Protein AF-A0A822G5Y0-F1 (afdb_monomer_lite)

Foldseek 3Di:
DVVVVVVVVVVVVVVVVVVVVVVVVVVVVVVVVVVVVVVVVVVVVVVVVVVVVVVVVVVVVVVVVVVVVVVVVVVLVVCVVPDDPVVVVVVVVVVVVVVVVVVVVVVVVVVVVVVVVVVVVVVVVVVVVVVVVVVVVVVVVVVVVVLVVVLVVLVVVLVVLLVVLVVLLVVLVVLVVVLLPDDLVVSLVSLVVNLVVLVVCVVSLVVNVVSLVVNLVSDPDPVVNVVSVVSSVVSVVSSVVSNVVSVVVSVLSVVVVVLVVVVVVLVVVVVVLVVVVVVLVVQVVPDDDPVVVVVSVVVVVVSVVVVVVSVVVLVVSVVVVVVSVVVDDRRVSVVVVVVVDDPVVVVVVVVVVVVVVVVVVVVVVVPD

Sequence (368 aa):
SKINHLILTLTQKKSNQQILRALEKKQEDVLQDLLNLKNETTKTIENLDQQVQEQEILRQNARTILSIIQRTKVQLIELRPTMNNEADQKLKKIDDDLKINYELFEQSLNDYKRIHGNISDDLDKIITRVIEDMTEVRARFNEKESELNAYNIIRDEYENIIEHTLKIIQLIEIKTQQSHSIDLRQNLDLLKDLTNEMQTHRSLIDRLQLLSSTLSSQLIDKNERERVRRRLNEIIRRWTQLEQDLMSEEENMEEMKNLTELYHYININCEQWLKQTRILINDLTNRRNVETFDQLIPKGKNTLFEYQTSLEHLQRLRNRLNRLVQTNRTPEASQKVYKKQSIDCFYDTIIISNFQRKTSYRYTLKFT

Radius of gyration: 56.69 Å; chains: 1; bounding box: 112×47×180 Å

Secondary structure (DSSP, 8-state):
-HHHHHHHHHHHHHHHHHHHHHHHHHHHHHHHHHHHHHHHHHHHHHHHHHHHHHHHHHHHHHHHHHHHHHHHHHHHHHHGGG--HHHHHHHHHHHHHHHHHHHHHHHHHHHHHHHHHHHHHHHHHHHHHHHHHHHHHHHHHHHHHHHHHHHHHHHHHHHHHHHHHHHHHHHHHHHHHHHTTS-HHHHHHHHHHHHHHHHHHHHHHHHHHHHHHHHHHH---HHHHHHHHHHHHHHHHHHHHHHHHHHHHHHHHHHHHHHHHHHHHHHHHHHHHHHHHHHHHHHHHH---HHHHHHHHHHHHHHHHHHHHHHHHHHHHHHHHHHHHHSS---HHHHHHHTTSSSHHHHHHHHHHHHHHHHHHHHHTT--

Structure (mmCIF, N/CA/C/O backbone):
data_AF-A0A822G5Y0-F1
#
_entry.id   AF-A0A822G5Y0-F1
#
loop_
_atom_site.group_PDB
_atom_site.id
_atom_site.type_symbol
_atom_site.label_atom_id
_atom_site.label_alt_id
_atom_site.label_comp_id
_atom_site.label_asym_id
_atom_site.label_entity_id
_atom_site.label_seq_id
_atom_site.pdbx_PDB_ins_code
_atom_site.Cartn_x
_atom_site.Cartn_y
_atom_site.Cartn_z
_atom_site.occupancy
_atom_site.B_iso_or_equiv
_atom_site.auth_seq_id
_atom_site.auth_comp_id
_atom_site.auth_asym_id
_atom_site.auth_atom_id
_atom_site.pdbx_PDB_model_num
ATOM 1 N N . SER A 1 1 ? -6.116 20.189 9.512 1.00 61.69 1 SER A N 1
ATOM 2 C CA . SER A 1 1 ? -6.424 19.271 8.393 1.00 61.69 1 SER A CA 1
ATOM 3 C C . SER A 1 1 ? -6.197 19.925 7.023 1.00 61.69 1 SER A C 1
ATOM 5 O O . SER A 1 1 ? -5.216 19.579 6.377 1.00 61.69 1 SER A O 1
ATOM 7 N N . LYS A 1 2 ? -6.982 20.937 6.610 1.00 53.84 2 LYS A N 1
ATOM 8 C CA . LYS A 1 2 ? -6.852 21.590 5.282 1.00 53.84 2 LYS A CA 1
ATOM 9 C C . LYS A 1 2 ? -5.464 22.184 4.974 1.00 53.84 2 LYS A C 1
ATOM 11 O O . LYS A 1 2 ? -4.982 22.045 3.858 1.00 53.84 2 LYS A O 1
ATOM 16 N N . ILE A 1 3 ? -4.794 22.774 5.967 1.00 49.31 3 ILE A N 1
ATOM 17 C CA . ILE A 1 3 ? -3.447 23.358 5.810 1.00 49.31 3 ILE A CA 1
ATOM 18 C C . ILE A 1 3 ? -2.387 22.280 5.525 1.00 49.31 3 ILE A C 1
ATOM 20 O O . ILE A 1 3 ? -1.565 22.454 4.635 1.00 49.31 3 ILE A O 1
ATOM 24 N N . ASN A 1 4 ? -2.446 21.131 6.205 1.00 57.19 4 ASN A N 1
ATOM 25 C CA . ASN A 1 4 ? -1.497 20.033 5.978 1.00 57.19 4 ASN A CA 1
ATOM 26 C C . ASN A 1 4 ? -1.683 19.396 4.599 1.00 57.19 4 ASN A C 1
ATOM 28 O O . ASN A 1 4 ? -0.702 19.032 3.956 1.00 57.19 4 ASN A O 1
ATOM 32 N N . HIS A 1 5 ? -2.929 19.305 4.127 1.00 64.69 5 HIS A N 1
ATOM 33 C CA . HIS A 1 5 ? -3.211 18.849 2.771 1.00 64.69 5 HIS A CA 1
ATOM 34 C C . HIS A 1 5 ? -2.665 19.836 1.731 1.00 64.69 5 HIS A C 1
ATOM 36 O O . HIS A 1 5 ? -1.977 19.419 0.807 1.00 64.69 5 HIS A O 1
ATOM 42 N N . LEU A 1 6 ? -2.858 21.143 1.940 1.00 59.47 6 LEU A N 1
ATOM 43 C CA . LEU A 1 6 ? -2.310 22.183 1.068 1.00 59.47 6 LEU A CA 1
ATOM 44 C C . LEU A 1 6 ? -0.772 22.145 1.014 1.00 59.47 6 LEU A C 1
ATOM 46 O O . LEU A 1 6 ? -0.196 22.212 -0.067 1.00 59.47 6 LEU A O 1
ATOM 50 N N . ILE A 1 7 ? -0.104 21.976 2.160 1.00 65.50 7 ILE A N 1
ATOM 51 C CA . ILE A 1 7 ? 1.360 21.859 2.242 1.00 65.50 7 ILE A CA 1
ATOM 52 C C . ILE A 1 7 ? 1.854 20.619 1.484 1.00 65.50 7 ILE A C 1
ATOM 54 O O . ILE A 1 7 ? 2.819 20.712 0.726 1.00 65.50 7 ILE A O 1
ATOM 58 N N . LEU A 1 8 ? 1.182 19.475 1.629 1.00 70.81 8 LEU A N 1
ATOM 59 C CA . LEU A 1 8 ? 1.508 18.250 0.893 1.00 70.81 8 LEU A CA 1
ATOM 60 C C . LEU A 1 8 ? 1.370 18.434 -0.620 1.00 70.81 8 LEU A C 1
ATOM 62 O O . LEU A 1 8 ? 2.301 18.113 -1.359 1.00 70.81 8 LEU A O 1
ATOM 66 N N . THR A 1 9 ? 0.262 19.018 -1.075 1.00 68.25 9 THR A N 1
ATOM 67 C CA . THR A 1 9 ? 0.022 19.282 -2.498 1.00 68.25 9 THR A CA 1
ATOM 68 C C . THR A 1 9 ? 1.053 20.257 -3.067 1.00 68.25 9 THR A C 1
ATOM 70 O O . THR A 1 9 ? 1.575 20.034 -4.157 1.00 68.25 9 THR A O 1
ATOM 73 N N . LEU A 1 10 ? 1.418 21.305 -2.322 1.00 59.38 10 LEU A N 1
ATOM 74 C CA . LEU A 1 10 ? 2.450 22.265 -2.730 1.00 59.38 10 LEU A CA 1
ATOM 75 C C . LEU A 1 10 ? 3.850 21.638 -2.774 1.00 59.38 10 LEU A C 1
ATOM 77 O O . LEU A 1 10 ? 4.626 21.934 -3.682 1.00 59.38 10 LEU A O 1
ATOM 81 N N . THR A 1 11 ? 4.166 20.741 -1.839 1.00 66.31 11 THR A N 1
ATOM 82 C CA . THR A 1 11 ? 5.463 20.045 -1.798 1.00 66.31 11 THR A CA 1
ATOM 83 C C . THR A 1 11 ? 5.591 19.053 -2.954 1.00 66.31 11 THR A C 1
ATOM 85 O O . THR A 1 11 ? 6.621 19.015 -3.623 1.00 66.31 11 THR A O 1
ATOM 88 N N . GLN A 1 12 ? 4.520 18.316 -3.256 1.00 69.06 12 GLN A N 1
ATOM 89 C CA . GLN A 1 12 ? 4.462 17.401 -4.396 1.00 69.06 12 GLN A CA 1
ATOM 90 C C . GLN A 1 12 ? 4.549 18.157 -5.726 1.00 69.06 12 GLN A C 1
ATOM 92 O O . GLN A 1 12 ? 5.304 17.773 -6.616 1.00 69.06 12 GLN A O 1
ATOM 97 N N . LYS A 1 13 ? 3.862 19.300 -5.832 1.00 75.12 13 LYS A N 1
ATOM 98 C CA . LYS A 1 13 ? 3.954 20.180 -7.001 1.00 75.12 13 LYS A CA 1
ATOM 99 C C . LYS A 1 13 ? 5.376 20.712 -7.195 1.00 75.12 13 LYS A C 1
ATOM 101 O O . LYS A 1 13 ? 5.848 20.750 -8.324 1.00 75.12 13 LYS A O 1
ATOM 106 N N . LYS A 1 14 ? 6.080 21.054 -6.111 1.00 75.81 14 LYS A N 1
ATOM 107 C CA . LYS A 1 14 ? 7.482 21.497 -6.151 1.00 75.81 14 LYS A CA 1
ATOM 108 C C . LYS A 1 14 ? 8.439 20.382 -6.588 1.00 75.81 14 LYS A C 1
ATOM 110 O O . LYS A 1 14 ? 9.316 20.657 -7.400 1.00 75.81 14 LYS A O 1
ATOM 115 N N . SER A 1 15 ? 8.260 19.155 -6.094 1.00 76.38 15 SER A N 1
ATOM 116 C CA . SER A 1 15 ? 9.061 17.989 -6.512 1.00 76.38 15 SER A CA 1
ATOM 117 C C . SER A 1 15 ? 8.856 17.680 -7.997 1.00 76.38 15 SER A C 1
ATOM 119 O O . SER A 1 15 ? 9.814 17.653 -8.768 1.00 76.38 15 SER A O 1
ATOM 121 N N . ASN A 1 16 ? 7.596 17.607 -8.441 1.00 68.38 16 ASN A N 1
ATOM 122 C CA . ASN A 1 16 ? 7.268 17.409 -9.853 1.00 68.38 16 ASN A CA 1
ATOM 123 C C . ASN A 1 16 ? 7.868 18.512 -10.731 1.00 68.38 16 ASN A C 1
ATOM 125 O O . ASN A 1 16 ? 8.379 18.229 -11.806 1.00 68.38 16 ASN A O 1
ATOM 129 N N . GLN A 1 17 ? 7.869 19.760 -10.259 1.00 79.62 17 GLN A N 1
ATOM 130 C CA . GLN A 1 17 ? 8.460 20.886 -10.978 1.00 79.62 17 GLN A CA 1
ATOM 131 C C . GLN A 1 17 ? 9.997 20.819 -11.035 1.00 79.62 17 GLN A C 1
ATOM 133 O O . GLN A 1 17 ? 10.591 21.306 -11.991 1.00 79.62 17 GLN A O 1
ATOM 138 N N . GLN A 1 18 ? 10.658 20.210 -10.047 1.00 77.00 18 GLN A N 1
ATOM 139 C CA . GLN A 1 18 ? 12.104 19.963 -10.078 1.00 77.00 18 GLN A CA 1
ATOM 140 C C . GLN A 1 18 ? 12.470 18.829 -11.042 1.00 77.00 18 GLN A C 1
ATOM 142 O O . GLN A 1 18 ? 13.436 18.971 -11.787 1.00 77.00 18 GLN A O 1
ATOM 147 N N . ILE A 1 19 ? 11.680 17.750 -11.072 1.00 68.88 19 ILE A N 1
ATOM 148 C CA . ILE A 1 19 ? 11.840 16.660 -12.045 1.00 68.88 19 ILE A CA 1
ATOM 149 C C . ILE A 1 19 ? 11.609 17.187 -13.463 1.00 68.88 19 ILE A C 1
ATOM 151 O O . ILE A 1 19 ? 12.424 16.917 -14.341 1.00 68.88 19 ILE A O 1
ATOM 155 N N . LEU A 1 20 ? 10.563 17.999 -13.669 1.00 68.00 20 LEU A N 1
ATOM 156 C CA . LEU A 1 20 ? 10.286 18.620 -14.965 1.00 68.00 20 LEU A CA 1
ATOM 157 C C . LEU A 1 20 ? 11.483 19.450 -15.441 1.00 68.00 20 LEU A C 1
ATOM 159 O O . LEU A 1 20 ? 11.962 19.231 -16.541 1.00 68.00 20 LEU A O 1
ATOM 163 N N . ARG A 1 21 ? 12.045 20.306 -14.575 1.00 77.75 21 ARG A N 1
ATOM 164 C CA . ARG A 1 21 ? 13.235 21.113 -14.901 1.00 77.75 21 ARG A CA 1
ATOM 165 C C . ARG A 1 21 ? 14.472 20.272 -15.207 1.00 77.75 21 ARG A C 1
ATOM 167 O O . ARG A 1 21 ? 15.280 20.655 -16.045 1.00 77.75 21 ARG A O 1
ATOM 174 N N . ALA A 1 22 ? 14.661 19.150 -14.512 1.00 71.00 22 ALA A N 1
ATOM 175 C CA . ALA A 1 22 ? 15.785 18.253 -14.769 1.00 71.00 22 ALA A CA 1
ATOM 176 C C . ALA A 1 22 ? 15.635 17.519 -16.112 1.00 71.00 22 ALA A C 1
ATOM 178 O O . ALA A 1 22 ? 16.628 17.323 -16.813 1.00 71.00 22 ALA A O 1
ATOM 179 N N . LEU A 1 23 ? 14.406 17.141 -16.476 1.00 63.47 23 LEU A N 1
ATOM 180 C CA . LEU A 1 23 ? 14.086 16.552 -17.776 1.00 63.47 23 LEU A CA 1
ATOM 181 C C . LEU A 1 23 ? 14.195 17.580 -18.905 1.00 63.47 23 LEU A C 1
ATOM 183 O O . LEU A 1 23 ? 14.815 17.270 -19.914 1.00 63.47 23 LEU A O 1
ATOM 187 N N . GLU A 1 24 ? 13.686 18.800 -18.711 1.00 72.94 24 GLU A N 1
ATOM 188 C CA . GLU A 1 24 ? 13.834 19.924 -19.648 1.00 72.94 24 GLU A CA 1
ATOM 189 C C . GLU A 1 24 ? 15.312 20.221 -19.904 1.00 72.94 24 GLU A C 1
ATOM 191 O O . GLU A 1 24 ? 15.729 20.292 -21.054 1.00 72.94 24 GLU A O 1
ATOM 196 N N . LYS A 1 25 ? 16.132 20.282 -18.847 1.00 82.69 25 LYS A N 1
ATOM 197 C CA . LYS A 1 25 ? 17.575 20.486 -18.990 1.00 82.69 25 LYS A CA 1
ATOM 198 C C . LYS A 1 25 ? 18.247 19.352 -19.767 1.00 82.69 25 LYS A C 1
ATOM 200 O O . LYS A 1 25 ? 19.019 19.621 -20.674 1.00 82.69 25 LYS A O 1
ATOM 205 N N . LYS A 1 26 ? 17.942 18.086 -19.454 1.00 76.44 26 LYS A N 1
ATOM 206 C CA . LYS A 1 26 ? 18.479 16.947 -20.221 1.00 76.44 26 LYS A CA 1
ATOM 207 C C . LYS A 1 26 ? 18.027 16.969 -21.681 1.00 76.44 26 LYS A C 1
ATOM 209 O O . LYS A 1 26 ? 18.798 16.596 -22.555 1.00 76.44 26 LYS A O 1
ATOM 214 N N . GLN A 1 27 ? 16.785 17.368 -21.940 1.00 72.06 27 GLN A N 1
ATOM 215 C CA . GLN A 1 27 ? 16.264 17.513 -23.294 1.00 72.06 27 GLN A CA 1
ATOM 216 C C . GLN A 1 27 ? 16.999 18.626 -24.048 1.00 72.06 27 GLN A C 1
ATOM 218 O O . GLN A 1 27 ? 17.310 18.451 -25.221 1.00 72.06 27 GLN A O 1
ATOM 223 N N . GLU A 1 28 ? 17.299 19.738 -23.382 1.00 81.38 28 GLU A N 1
ATOM 224 C CA . GLU A 1 28 ? 18.055 20.859 -23.941 1.00 81.38 28 GLU A CA 1
ATOM 225 C C . GLU A 1 28 ? 19.517 20.481 -24.217 1.00 81.38 28 GLU A C 1
ATOM 227 O O . GLU A 1 28 ? 20.009 20.752 -25.309 1.00 81.38 28 GLU A O 1
ATOM 232 N N . ASP A 1 29 ? 20.166 19.752 -23.303 1.00 80.00 29 ASP A N 1
ATOM 233 C CA . ASP A 1 29 ? 21.520 19.214 -23.495 1.00 80.00 29 ASP A CA 1
ATOM 234 C C . ASP A 1 29 ? 21.567 18.266 -24.718 1.00 80.00 29 ASP A C 1
ATOM 236 O O . ASP A 1 29 ? 22.405 18.426 -25.603 1.00 80.00 29 ASP A O 1
ATOM 240 N N . VAL A 1 30 ? 20.606 17.336 -24.838 1.00 74.50 30 VAL A N 1
ATOM 241 C CA . VAL A 1 30 ? 20.504 16.424 -25.998 1.00 74.50 30 VAL A CA 1
ATOM 242 C C . VAL A 1 30 ? 20.209 17.181 -27.295 1.00 74.50 30 VAL A C 1
ATOM 244 O O . VAL A 1 30 ? 20.773 16.859 -28.340 1.00 74.50 30 VAL A O 1
ATOM 247 N N . LEU A 1 31 ? 19.331 18.188 -27.257 1.00 74.25 31 LEU A N 1
ATOM 248 C CA . LEU A 1 31 ? 19.061 19.034 -28.420 1.00 74.25 31 LEU A CA 1
ATOM 249 C C . LEU A 1 31 ? 20.321 19.778 -28.856 1.00 74.25 31 LEU A C 1
ATOM 251 O O . LEU A 1 31 ? 20.576 19.853 -30.055 1.00 74.25 31 LEU A O 1
ATOM 255 N N . GLN A 1 32 ? 21.114 20.280 -27.910 1.00 81.06 32 GLN A N 1
ATOM 256 C CA . GLN A 1 32 ? 22.361 20.974 -28.197 1.00 81.06 32 GLN A CA 1
ATOM 257 C C . GLN A 1 32 ? 23.405 20.035 -28.812 1.00 81.06 32 GLN A C 1
ATOM 259 O O . GLN A 1 32 ? 24.033 20.407 -29.804 1.00 81.06 32 GLN A O 1
ATOM 264 N N . ASP A 1 33 ? 23.541 18.812 -28.298 1.00 76.69 33 ASP A N 1
ATOM 265 C CA . ASP A 1 33 ? 24.432 17.792 -28.865 1.00 76.69 33 ASP A CA 1
ATOM 266 C C . ASP A 1 33 ? 24.018 17.406 -30.291 1.00 76.69 33 ASP A C 1
ATOM 268 O O . ASP A 1 33 ? 24.857 17.345 -31.190 1.00 76.69 33 ASP A O 1
ATOM 272 N N . LEU A 1 34 ? 22.715 17.237 -30.543 1.00 69.62 34 LEU A N 1
ATOM 273 C CA . LEU A 1 34 ? 22.193 16.989 -31.891 1.00 69.62 34 LEU A CA 1
ATOM 274 C C . LEU A 1 34 ? 22.437 18.172 -32.834 1.00 69.62 34 LEU A C 1
ATOM 276 O O . LEU A 1 34 ? 22.716 17.974 -34.018 1.00 69.62 34 LEU A O 1
ATOM 280 N N . LEU A 1 35 ? 22.345 19.404 -32.332 1.00 79.50 35 LEU A N 1
ATOM 281 C CA . LEU A 1 35 ? 22.602 20.614 -33.110 1.00 79.50 35 LEU A CA 1
ATOM 282 C C . LEU A 1 35 ? 24.093 20.743 -33.450 1.00 79.50 35 LEU A C 1
ATOM 284 O O . LEU A 1 35 ? 24.434 21.080 -34.584 1.00 79.50 35 LEU A O 1
ATOM 288 N N . ASN A 1 36 ? 24.974 20.401 -32.508 1.00 80.88 36 ASN A N 1
ATOM 289 C CA . ASN A 1 36 ? 26.417 20.332 -32.726 1.00 80.88 36 ASN A CA 1
ATOM 290 C C . ASN A 1 36 ? 26.764 19.262 -33.770 1.00 80.88 36 ASN A C 1
ATOM 292 O O . ASN A 1 36 ? 27.438 19.575 -34.750 1.00 80.88 36 ASN A O 1
ATOM 296 N N . LEU A 1 37 ? 26.217 18.049 -33.634 1.00 78.69 37 LEU A N 1
ATOM 297 C CA . LEU A 1 37 ? 26.416 16.962 -34.594 1.00 78.69 37 LEU A CA 1
ATOM 298 C C . LEU A 1 37 ? 25.900 17.335 -35.992 1.00 78.69 37 LEU A C 1
ATOM 300 O O . LEU A 1 37 ? 26.566 17.079 -36.995 1.00 78.69 37 LEU A O 1
ATOM 304 N N . LYS A 1 38 ? 24.736 17.993 -36.078 1.00 79.94 38 LYS A N 1
ATOM 305 C CA . LYS A 1 38 ? 24.199 18.518 -37.342 1.00 79.94 38 LYS A CA 1
ATOM 306 C C . LYS A 1 38 ? 25.146 19.541 -37.966 1.00 79.94 38 LYS A C 1
ATOM 308 O O . LYS A 1 38 ? 25.373 19.489 -39.174 1.00 79.94 38 LYS A O 1
ATOM 313 N N . ASN A 1 39 ? 25.692 20.462 -37.176 1.00 80.88 39 ASN A N 1
ATOM 314 C CA . ASN A 1 39 ? 26.618 21.481 -37.667 1.00 80.88 39 ASN A CA 1
ATOM 315 C C . ASN A 1 39 ? 27.932 20.863 -38.158 1.00 80.88 39 ASN A C 1
ATOM 317 O O . ASN A 1 39 ? 28.430 21.257 -39.210 1.00 80.88 39 ASN A O 1
ATOM 321 N N . GLU A 1 40 ? 28.476 19.884 -37.434 1.00 79.75 40 GLU A N 1
ATOM 322 C CA . GLU A 1 40 ? 29.658 19.130 -37.866 1.00 79.75 40 GLU A CA 1
ATOM 323 C C . GLU A 1 40 ? 29.386 18.375 -39.165 1.00 79.75 40 GLU A C 1
ATOM 325 O O . GLU A 1 40 ? 30.132 18.530 -40.127 1.00 79.75 40 GLU A O 1
ATOM 330 N N . THR A 1 41 ? 28.259 17.663 -39.241 1.00 70.75 41 THR A N 1
ATOM 331 C CA . THR A 1 41 ? 27.848 16.939 -40.453 1.00 70.75 41 THR A CA 1
ATOM 332 C C . THR A 1 41 ? 27.673 17.890 -41.639 1.00 70.75 41 THR A C 1
ATOM 334 O O . THR A 1 41 ? 28.123 17.588 -42.739 1.00 70.75 41 THR A O 1
ATOM 337 N N . THR A 1 42 ? 27.073 19.065 -41.420 1.00 76.75 42 THR A N 1
ATOM 338 C CA . THR A 1 42 ? 26.882 20.083 -42.467 1.00 76.75 42 THR A CA 1
ATOM 339 C C . THR A 1 42 ? 28.226 20.596 -42.980 1.00 76.75 42 THR A C 1
ATOM 341 O O . THR A 1 42 ? 28.432 20.629 -44.187 1.00 76.75 42 THR A O 1
ATOM 344 N N . LYS A 1 43 ? 29.181 20.899 -42.088 1.00 83.62 43 LYS A N 1
ATOM 345 C CA . LYS A 1 43 ? 30.546 21.291 -42.483 1.00 83.62 43 LYS A CA 1
ATOM 346 C C . LYS A 1 43 ? 31.261 20.192 -43.265 1.00 83.62 43 LYS A C 1
ATOM 348 O O . LYS A 1 43 ? 31.981 20.481 -44.216 1.00 83.62 43 LYS A O 1
ATOM 353 N N . THR A 1 44 ? 31.083 18.932 -42.872 1.00 77.56 44 THR A N 1
ATOM 354 C CA . THR A 1 44 ? 31.660 17.801 -43.605 1.00 77.56 44 THR A CA 1
ATOM 355 C C . THR A 1 44 ? 31.054 17.682 -45.001 1.00 77.56 44 THR A C 1
ATOM 357 O O . THR A 1 44 ? 31.802 17.478 -45.953 1.00 77.56 44 THR A O 1
ATOM 360 N N . ILE A 1 45 ? 29.737 17.865 -45.144 1.00 73.56 45 ILE A N 1
ATOM 361 C CA . ILE A 1 45 ? 29.058 17.878 -46.448 1.00 73.56 45 ILE A CA 1
ATOM 362 C C . ILE A 1 45 ? 29.561 19.040 -47.311 1.00 73.56 45 ILE A C 1
ATOM 364 O O . ILE A 1 45 ? 29.940 18.808 -48.452 1.00 73.56 45 ILE A O 1
ATOM 368 N N . GLU A 1 46 ? 29.652 20.257 -46.769 1.00 79.50 46 GLU A N 1
ATOM 369 C CA . GLU A 1 46 ? 30.169 21.429 -47.495 1.00 79.50 46 GLU A CA 1
ATOM 370 C C . GLU A 1 46 ? 31.609 21.212 -47.989 1.00 79.50 46 GLU A C 1
ATOM 372 O O . GLU A 1 46 ? 31.927 21.510 -49.141 1.00 79.50 46 GLU A O 1
ATOM 377 N N . ASN A 1 47 ? 32.471 20.628 -47.150 1.00 80.62 47 ASN A N 1
ATOM 378 C CA . ASN A 1 47 ? 33.838 20.277 -47.540 1.00 80.62 47 ASN A CA 1
ATOM 379 C C . ASN A 1 47 ? 33.869 19.218 -48.652 1.00 80.62 47 ASN A C 1
ATOM 381 O O . ASN A 1 47 ? 34.691 19.313 -49.565 1.00 80.62 47 ASN A O 1
ATOM 385 N N . LEU A 1 48 ? 32.995 18.209 -48.589 1.00 72.81 48 LEU A N 1
ATOM 386 C CA . LEU A 1 48 ? 32.886 17.188 -49.633 1.00 72.81 48 LEU A CA 1
ATOM 387 C C . LEU A 1 48 ? 32.365 17.784 -50.945 1.00 72.81 48 LEU A C 1
ATOM 389 O O . LEU A 1 48 ? 32.926 17.493 -52.000 1.00 72.81 48 LEU A O 1
ATOM 393 N N . ASP A 1 49 ? 31.362 18.659 -50.895 1.00 74.94 49 ASP A N 1
ATOM 394 C CA . ASP A 1 49 ? 30.833 19.352 -52.073 1.00 74.94 49 ASP A CA 1
ATOM 395 C C . ASP A 1 49 ? 31.905 20.223 -52.737 1.00 74.94 49 ASP A C 1
ATOM 397 O O . ASP A 1 49 ? 32.046 20.203 -53.963 1.00 74.94 49 ASP A O 1
ATOM 401 N N . GLN A 1 50 ? 32.720 20.931 -51.948 1.00 81.69 50 GLN A N 1
ATOM 402 C CA . GLN A 1 50 ? 33.852 21.691 -52.476 1.00 81.69 50 GLN A CA 1
ATOM 403 C C . GLN A 1 50 ? 34.869 20.773 -53.174 1.00 81.69 50 GLN A C 1
ATOM 405 O O . GLN A 1 50 ? 35.290 21.061 -54.296 1.00 81.69 50 GLN A O 1
ATOM 410 N N . GLN A 1 51 ? 35.216 19.634 -52.567 1.00 75.81 51 GLN A N 1
ATOM 411 C CA . GLN A 1 51 ? 36.115 18.654 -53.188 1.00 75.81 51 GLN A CA 1
ATOM 412 C C . GLN A 1 51 ? 35.536 18.074 -54.487 1.00 75.81 51 GLN A C 1
ATOM 414 O O . GLN A 1 51 ? 36.271 17.879 -55.458 1.00 75.81 51 GLN A O 1
ATOM 419 N N . VAL A 1 52 ? 34.225 17.823 -54.543 1.00 73.81 52 VAL A N 1
ATOM 420 C CA . VAL A 1 52 ? 33.542 17.357 -55.760 1.00 73.81 52 VAL A CA 1
ATOM 421 C C . VAL A 1 52 ? 33.587 18.424 -56.856 1.00 73.81 52 VAL A C 1
ATOM 423 O O . VAL A 1 52 ? 33.864 18.095 -58.012 1.00 73.81 52 VAL A O 1
ATOM 426 N N . GLN A 1 53 ? 33.376 19.700 -56.520 1.00 77.69 53 GLN A N 1
ATOM 427 C CA . GLN A 1 53 ? 33.482 20.803 -57.482 1.00 77.69 53 GLN A CA 1
ATOM 428 C C . GLN A 1 53 ? 34.904 20.949 -58.035 1.00 77.69 53 GLN A C 1
ATOM 430 O O . GLN A 1 53 ? 35.082 21.049 -59.251 1.00 77.69 53 GLN A O 1
ATOM 435 N N . GLU A 1 54 ? 35.921 20.903 -57.172 1.00 77.81 54 GLU A N 1
ATOM 436 C CA . GLU A 1 54 ? 37.328 20.923 -57.585 1.00 77.81 54 GLU A CA 1
ATOM 437 C C . GLU A 1 54 ? 37.653 19.743 -58.516 1.00 77.81 54 GLU A C 1
ATOM 439 O O . GLU A 1 54 ? 38.315 19.913 -59.545 1.00 77.81 54 GLU A O 1
ATOM 444 N N . GLN A 1 55 ? 37.117 18.554 -58.227 1.00 68.75 55 GLN A N 1
ATOM 445 C CA . GLN A 1 55 ? 37.273 17.383 -59.090 1.00 68.75 55 GLN A CA 1
ATOM 446 C C . GLN A 1 55 ? 36.569 17.525 -60.440 1.00 68.75 55 GLN A C 1
ATOM 448 O O . GLN A 1 55 ? 37.123 17.089 -61.451 1.00 68.75 55 GLN A O 1
ATOM 453 N N . GLU A 1 56 ? 35.382 18.129 -60.504 1.00 78.44 56 GLU A N 1
ATOM 454 C CA . GLU A 1 56 ? 34.705 18.341 -61.787 1.00 78.44 56 GLU A CA 1
ATOM 455 C C . GLU A 1 56 ? 35.451 19.370 -62.647 1.00 78.44 56 GLU A C 1
ATOM 457 O O . GLU A 1 56 ? 35.584 19.169 -63.856 1.00 78.44 56 GLU A O 1
ATOM 462 N N . ILE A 1 57 ? 36.048 20.403 -62.039 1.00 79.69 57 ILE A N 1
ATOM 463 C CA . ILE A 1 57 ? 36.953 21.331 -62.738 1.00 79.69 57 ILE A CA 1
ATOM 464 C C . ILE A 1 57 ? 38.157 20.571 -63.310 1.00 79.69 57 ILE A C 1
ATOM 466 O O . ILE A 1 57 ? 38.490 20.731 -64.487 1.00 79.69 57 ILE A O 1
ATOM 470 N N . LEU A 1 58 ? 38.788 19.697 -62.519 1.00 74.44 58 LEU A N 1
ATOM 471 C CA . LEU A 1 58 ? 39.906 18.872 -62.987 1.00 74.44 58 LEU A CA 1
ATOM 472 C C . LEU A 1 58 ? 39.491 17.924 -64.121 1.00 74.44 58 LEU A C 1
ATOM 474 O O . LEU A 1 58 ? 40.214 17.806 -65.112 1.00 74.44 58 LEU A O 1
ATOM 478 N N . ARG A 1 59 ? 38.310 17.298 -64.039 1.00 73.31 59 ARG A N 1
ATOM 479 C CA . ARG A 1 59 ? 37.757 16.460 -65.119 1.00 73.31 59 ARG A CA 1
ATOM 480 C C . ARG A 1 59 ? 37.492 17.266 -66.384 1.00 73.31 59 ARG A C 1
ATOM 482 O O . ARG A 1 59 ? 37.813 16.801 -67.477 1.00 73.31 59 ARG A O 1
ATOM 489 N N . GLN A 1 60 ? 36.939 18.468 -66.258 1.00 76.69 60 GLN A N 1
ATOM 490 C CA . GLN A 1 60 ? 36.680 19.349 -67.391 1.00 76.69 60 GLN A CA 1
ATOM 491 C C . GLN A 1 60 ? 37.981 19.804 -68.062 1.00 76.69 60 GLN A C 1
ATOM 493 O O . GLN A 1 60 ? 38.090 19.792 -69.294 1.00 76.69 60 GLN A O 1
ATOM 498 N N . ASN A 1 61 ? 39.000 20.122 -67.264 1.00 74.25 61 ASN A N 1
ATOM 499 C CA . ASN A 1 61 ? 40.337 20.437 -67.756 1.00 74.25 61 ASN A CA 1
ATOM 500 C C . ASN A 1 61 ? 40.952 19.234 -68.480 1.00 74.25 61 ASN A C 1
ATOM 502 O O . ASN A 1 61 ? 41.433 19.383 -69.601 1.00 74.25 61 ASN A O 1
ATOM 506 N N . ALA A 1 62 ? 40.856 18.031 -67.906 1.00 69.75 62 ALA A N 1
ATOM 507 C CA . ALA A 1 62 ? 41.337 16.803 -68.535 1.00 69.75 62 ALA A CA 1
ATOM 508 C C . ALA A 1 62 ? 40.627 16.520 -69.871 1.00 69.75 62 ALA A C 1
ATOM 510 O O . ALA A 1 62 ? 41.291 16.244 -70.869 1.00 69.75 62 ALA A O 1
ATOM 511 N N . ARG A 1 63 ? 39.294 16.667 -69.940 1.00 75.00 63 ARG A N 1
ATOM 512 C CA . ARG A 1 63 ? 38.522 16.557 -71.197 1.00 75.00 63 ARG A CA 1
ATOM 513 C C . ARG A 1 63 ? 38.996 17.569 -72.243 1.00 75.00 63 ARG A C 1
ATOM 515 O O . ARG A 1 63 ? 39.145 17.222 -73.413 1.00 75.00 63 ARG A O 1
ATOM 522 N N . THR A 1 64 ? 39.257 18.806 -71.824 1.00 75.50 64 THR A N 1
ATOM 523 C CA . THR A 1 64 ? 39.743 19.875 -72.709 1.00 75.50 64 THR A CA 1
ATOM 524 C C . THR A 1 64 ? 41.132 19.550 -73.249 1.00 75.50 64 THR A C 1
ATOM 526 O O . THR A 1 64 ? 41.352 19.619 -74.458 1.00 75.50 64 THR A O 1
ATOM 529 N N . ILE A 1 65 ? 42.047 19.119 -72.377 1.00 74.56 65 ILE A N 1
ATOM 530 C CA . ILE A 1 65 ? 43.398 18.690 -72.749 1.00 74.56 65 ILE A CA 1
ATOM 531 C C . ILE A 1 65 ? 43.333 17.498 -73.709 1.00 74.56 65 ILE A C 1
ATOM 533 O O . ILE A 1 65 ? 43.976 17.538 -74.753 1.00 74.56 65 ILE A O 1
ATOM 537 N N . LEU A 1 66 ? 42.502 16.487 -73.439 1.00 73.38 66 LEU A N 1
ATOM 538 C CA . LEU A 1 66 ? 42.306 15.345 -74.340 1.00 73.38 66 LEU A CA 1
ATOM 539 C C . LEU A 1 66 ? 41.773 15.770 -75.714 1.00 73.38 66 LEU A C 1
ATOM 541 O O . LEU A 1 66 ? 42.275 15.296 -76.732 1.00 73.38 66 LEU A O 1
ATOM 545 N N . SER A 1 67 ? 40.814 16.698 -75.769 1.00 74.25 67 SER A N 1
ATOM 546 C CA . SER A 1 67 ? 40.335 17.274 -77.034 1.00 74.25 67 SER A CA 1
ATOM 547 C C . SER A 1 67 ? 41.452 18.015 -77.778 1.00 74.25 67 SER A C 1
ATOM 549 O O . SER A 1 67 ? 41.540 17.913 -79.002 1.00 74.25 67 SER A O 1
ATOM 551 N N . ILE A 1 68 ? 42.295 18.779 -77.075 1.00 73.50 68 ILE A N 1
ATOM 552 C CA . ILE A 1 68 ? 43.447 19.466 -77.679 1.00 73.50 68 ILE A CA 1
ATOM 553 C C . ILE A 1 68 ? 44.422 18.431 -78.237 1.00 73.50 68 ILE A C 1
ATOM 555 O O . ILE A 1 68 ? 44.766 18.506 -79.409 1.00 73.50 68 ILE A O 1
ATOM 559 N N . ILE A 1 69 ? 44.793 17.423 -77.446 1.00 73.44 69 ILE A N 1
ATOM 560 C CA . ILE A 1 69 ? 45.683 16.331 -77.855 1.00 73.44 69 ILE A CA 1
ATOM 561 C C . ILE A 1 69 ? 45.143 15.624 -79.099 1.00 73.44 69 ILE A C 1
ATOM 563 O O . ILE A 1 69 ? 45.893 15.404 -80.047 1.00 73.44 69 ILE A O 1
ATOM 567 N N . GLN A 1 70 ? 43.850 15.295 -79.133 1.00 73.56 70 GLN A N 1
ATOM 568 C CA . GLN A 1 70 ? 43.226 14.655 -80.292 1.00 73.56 70 GLN A CA 1
ATOM 569 C C . GLN A 1 70 ? 43.301 15.538 -81.541 1.00 73.56 70 GLN A C 1
ATOM 571 O O . GLN A 1 70 ? 43.670 15.041 -82.604 1.00 73.56 70 GLN A O 1
ATOM 576 N N . ARG A 1 71 ? 43.023 16.845 -81.428 1.00 72.06 71 ARG A N 1
ATOM 577 C CA . ARG A 1 71 ? 43.166 17.780 -82.559 1.00 72.06 71 ARG A CA 1
ATOM 578 C C . ARG A 1 71 ? 44.613 17.899 -83.022 1.00 72.06 71 ARG A C 1
ATOM 580 O O . ARG A 1 71 ? 44.865 17.802 -84.217 1.00 72.06 71 ARG A O 1
ATOM 587 N N . THR A 1 72 ? 45.555 18.055 -82.096 1.00 71.50 72 THR A N 1
ATOM 588 C CA . THR A 1 72 ? 46.986 18.142 -82.410 1.00 71.50 72 THR A CA 1
ATOM 589 C C . THR A 1 72 ? 47.472 16.857 -83.076 1.00 71.50 72 THR A C 1
ATOM 591 O O . THR A 1 72 ? 48.204 16.919 -84.057 1.00 71.50 72 THR A O 1
ATOM 594 N N . LYS A 1 73 ? 47.011 15.687 -82.615 1.00 74.19 73 LYS A N 1
ATOM 595 C CA . LYS A 1 73 ? 47.301 14.389 -83.239 1.00 74.19 73 LYS A CA 1
ATOM 596 C C . LYS A 1 73 ? 46.804 14.333 -84.685 1.00 74.19 73 LYS A C 1
ATOM 598 O O . LYS A 1 73 ? 47.549 13.882 -85.548 1.00 74.19 73 LYS A O 1
ATOM 603 N N . VAL A 1 74 ? 45.584 14.801 -84.962 1.00 73.06 74 VAL A N 1
ATOM 604 C CA . VAL A 1 74 ? 45.036 14.860 -86.331 1.00 73.06 74 VAL A CA 1
ATOM 605 C C . VAL A 1 74 ? 45.854 15.812 -87.210 1.00 73.06 74 VAL A C 1
ATOM 607 O O . VAL A 1 74 ? 46.308 15.401 -88.272 1.00 73.06 74 VAL A O 1
ATOM 610 N N . GLN A 1 75 ? 46.147 17.027 -86.734 1.00 70.44 75 GLN A N 1
ATOM 611 C CA . GLN A 1 75 ? 46.970 18.007 -87.462 1.00 70.44 75 GLN A CA 1
ATOM 612 C C . GLN A 1 75 ? 48.380 17.479 -87.765 1.00 70.44 75 GLN A C 1
ATOM 614 O O . GLN A 1 75 ? 48.920 17.680 -88.848 1.00 70.44 75 GLN A O 1
ATOM 619 N N . LEU A 1 76 ? 48.981 16.763 -86.818 1.00 64.56 76 LEU A N 1
ATOM 620 C CA . LEU A 1 76 ? 50.285 16.134 -86.993 1.00 64.56 76 LEU A CA 1
ATOM 621 C C . LEU A 1 76 ? 50.263 14.986 -88.016 1.00 64.56 76 LEU A C 1
ATOM 623 O O . LEU A 1 76 ? 51.219 14.824 -88.774 1.00 64.56 76 LEU A O 1
ATOM 627 N N . ILE A 1 77 ? 49.182 14.199 -88.059 1.00 67.12 77 ILE A N 1
ATOM 628 C CA . ILE A 1 77 ? 48.977 13.162 -89.083 1.00 67.12 77 ILE A CA 1
ATOM 629 C C . ILE A 1 77 ? 48.840 13.802 -90.473 1.00 67.12 77 ILE A C 1
ATOM 631 O O . ILE A 1 77 ? 49.404 13.281 -91.433 1.00 67.12 77 ILE A O 1
ATOM 635 N N . GLU A 1 78 ? 48.152 14.940 -90.579 1.00 64.06 78 GLU A N 1
ATOM 636 C CA . GLU A 1 78 ? 47.982 15.693 -91.830 1.00 64.06 78 GLU A CA 1
ATOM 637 C C . GLU A 1 78 ? 49.285 16.340 -92.326 1.00 64.06 78 GLU A C 1
ATOM 639 O O . GLU A 1 78 ? 49.516 16.411 -93.531 1.00 64.06 78 GLU A O 1
ATOM 644 N N . LEU A 1 79 ? 50.174 16.758 -91.418 1.00 62.03 79 LEU A N 1
ATOM 645 C CA . LEU A 1 79 ? 51.487 17.328 -91.754 1.00 62.03 79 LEU A CA 1
ATOM 646 C C . LEU A 1 79 ? 52.536 16.265 -92.126 1.00 62.03 79 LEU A C 1
ATOM 648 O O . LEU A 1 79 ? 53.531 16.582 -92.782 1.00 62.03 79 LEU A O 1
ATOM 652 N N . ARG A 1 80 ? 52.303 14.994 -91.776 1.00 58.88 80 ARG A N 1
ATOM 653 C CA . ARG A 1 80 ? 53.216 13.855 -91.989 1.00 58.88 80 ARG A CA 1
ATOM 654 C C . ARG A 1 80 ? 53.792 13.709 -93.415 1.00 58.88 80 ARG A C 1
ATOM 656 O O . ARG A 1 80 ? 54.958 13.340 -93.511 1.00 58.88 80 ARG A O 1
ATOM 663 N N . PRO A 1 81 ? 53.084 14.021 -94.522 1.00 56.12 81 PRO A N 1
ATOM 664 C CA . PRO A 1 81 ? 53.646 13.925 -95.876 1.00 56.12 81 PRO A CA 1
ATOM 665 C C . PRO A 1 81 ? 54.697 14.997 -96.225 1.00 56.12 81 PRO A C 1
ATOM 667 O O . PRO A 1 81 ? 55.310 14.910 -97.285 1.00 56.12 81 PRO A O 1
ATOM 670 N N . THR A 1 82 ? 54.890 16.021 -95.383 1.00 55.94 82 THR A N 1
ATOM 671 C CA . THR A 1 82 ? 55.711 17.212 -95.700 1.00 55.94 82 THR A CA 1
ATOM 672 C C . THR A 1 82 ? 56.966 17.375 -94.840 1.00 55.94 82 THR A C 1
ATOM 674 O O . THR A 1 82 ? 57.678 18.371 -94.974 1.00 55.94 82 THR A O 1
ATOM 677 N N . MET A 1 83 ? 57.265 16.426 -93.951 1.00 51.16 83 MET A N 1
ATOM 678 C CA . MET A 1 83 ? 58.237 16.643 -92.879 1.00 51.16 83 MET A CA 1
ATOM 679 C C . MET A 1 83 ? 59.568 15.892 -93.056 1.00 51.16 83 MET A C 1
ATOM 681 O O . MET A 1 83 ? 59.603 14.728 -93.435 1.00 51.16 83 MET A O 1
ATOM 685 N N . ASN A 1 84 ? 60.675 16.586 -92.758 1.00 61.31 84 ASN A N 1
ATOM 686 C CA . ASN A 1 84 ? 62.048 16.062 -92.719 1.00 61.31 84 ASN A CA 1
ATOM 687 C C . ASN A 1 84 ? 62.356 15.429 -91.336 1.00 61.31 84 ASN A C 1
ATOM 689 O O . ASN A 1 84 ? 61.678 15.741 -90.355 1.00 61.31 84 ASN A O 1
ATOM 693 N N . ASN A 1 85 ? 63.408 14.603 -91.243 1.00 60.88 85 ASN A N 1
ATOM 694 C CA . ASN A 1 85 ? 63.792 13.738 -90.105 1.00 60.88 85 ASN A CA 1
ATOM 695 C C . ASN A 1 85 ? 63.739 14.370 -88.690 1.00 60.88 85 ASN A C 1
ATOM 697 O O . ASN A 1 85 ? 63.598 13.653 -87.701 1.00 60.88 85 ASN A O 1
ATOM 701 N N . GLU A 1 86 ? 63.850 15.695 -88.552 1.00 59.03 86 GLU A N 1
ATOM 702 C CA . GLU A 1 86 ? 63.772 16.400 -87.261 1.00 59.03 86 GLU A CA 1
ATOM 703 C C . GLU A 1 86 ? 62.349 16.417 -86.669 1.00 59.03 86 GLU A C 1
ATOM 705 O O . GLU A 1 86 ? 62.160 16.372 -85.451 1.00 59.03 86 GLU A O 1
ATOM 710 N N . ALA A 1 87 ? 61.321 16.463 -87.515 1.00 60.28 87 ALA A N 1
ATOM 711 C CA . ALA A 1 87 ? 59.946 16.532 -87.043 1.00 60.28 87 ALA A CA 1
ATOM 712 C C . ALA A 1 87 ? 59.388 15.156 -86.646 1.00 60.28 87 ALA A C 1
ATOM 714 O O . ALA A 1 87 ? 58.581 15.087 -85.722 1.00 60.28 87 ALA A O 1
ATOM 715 N N . ASP A 1 88 ? 59.889 14.067 -87.240 1.00 64.81 88 ASP A N 1
ATOM 716 C CA . ASP A 1 88 ? 59.607 12.699 -86.782 1.00 64.81 88 ASP A CA 1
ATOM 717 C C . ASP A 1 88 ? 60.160 12.443 -85.370 1.00 64.81 88 ASP A C 1
ATOM 719 O O . ASP A 1 88 ? 59.519 11.774 -84.558 1.00 64.81 88 ASP A O 1
ATOM 723 N N . GLN A 1 89 ? 61.306 13.038 -85.020 1.00 68.69 89 GLN A N 1
ATOM 724 C CA . GLN A 1 89 ? 61.841 12.973 -83.655 1.00 68.69 89 GLN A CA 1
ATOM 725 C C . GLN A 1 89 ? 60.982 13.763 -82.655 1.00 68.69 89 GLN A C 1
ATOM 727 O O . GLN A 1 89 ? 60.720 13.275 -81.555 1.00 68.69 89 GLN A O 1
ATOM 732 N N . LYS A 1 90 ? 60.497 14.957 -83.030 1.00 71.31 90 LYS A N 1
ATOM 733 C CA . LYS A 1 90 ? 59.573 15.751 -82.193 1.00 71.31 90 LYS A CA 1
ATOM 734 C C . LYS A 1 90 ? 58.230 15.042 -82.009 1.00 71.31 90 LYS A C 1
ATOM 736 O O . LYS A 1 90 ? 57.692 15.043 -80.908 1.00 71.31 90 LYS A O 1
ATOM 741 N N . LEU A 1 91 ? 57.730 14.392 -83.057 1.00 69.94 91 LEU A N 1
ATOM 742 C CA . LEU A 1 91 ? 56.523 13.571 -83.023 1.00 69.94 91 LEU A CA 1
ATOM 743 C C . LEU A 1 91 ? 56.644 12.381 -82.077 1.00 69.94 91 LEU A C 1
ATOM 745 O O . LEU A 1 91 ? 55.750 12.149 -81.268 1.00 69.94 91 LEU A O 1
ATOM 749 N N . LYS A 1 92 ? 57.763 11.658 -82.156 1.00 76.56 92 LYS A N 1
ATOM 750 C CA . LYS A 1 92 ? 58.045 10.536 -81.262 1.00 76.56 92 LYS A CA 1
ATOM 751 C C . LYS A 1 92 ? 58.114 10.985 -79.802 1.00 76.56 92 LYS A C 1
ATOM 753 O O . LYS A 1 92 ? 57.515 10.350 -78.947 1.00 76.56 92 LYS A O 1
ATOM 758 N N . LYS A 1 93 ? 58.753 12.129 -79.535 1.00 77.06 93 LYS A N 1
ATOM 759 C CA . LYS A 1 93 ? 58.799 12.718 -78.191 1.00 77.06 93 LYS A CA 1
ATOM 760 C C . LYS A 1 93 ? 57.40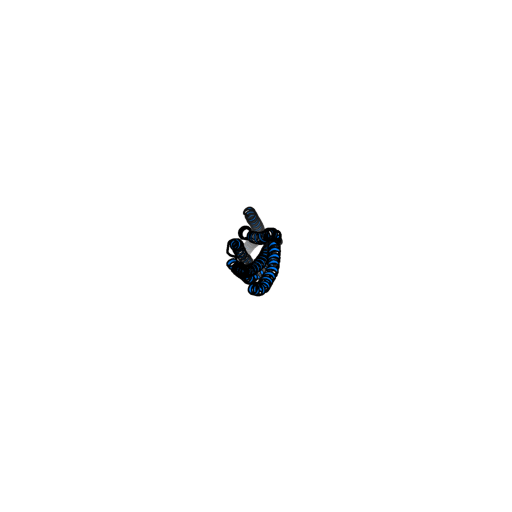4 13.078 -77.660 1.00 77.06 93 LYS A C 1
ATOM 762 O O . LYS A 1 93 ? 57.115 12.806 -76.505 1.00 77.06 93 LYS A O 1
ATOM 767 N N . ILE A 1 94 ? 56.534 13.645 -78.500 1.00 75.12 94 ILE A N 1
ATOM 768 C CA . ILE A 1 94 ? 55.144 13.950 -78.120 1.00 75.12 94 ILE A CA 1
ATOM 769 C C . ILE A 1 94 ? 54.363 12.665 -77.807 1.00 75.12 94 ILE A C 1
ATOM 771 O O . ILE A 1 94 ? 53.591 12.650 -76.855 1.00 75.12 94 ILE A O 1
ATOM 775 N N . ASP A 1 95 ? 54.552 11.592 -78.578 1.00 75.62 95 ASP A N 1
ATOM 776 C CA . ASP A 1 95 ? 53.896 10.299 -78.327 1.00 75.62 95 ASP A CA 1
ATOM 777 C C . ASP A 1 95 ? 54.372 9.661 -77.008 1.00 75.62 95 ASP A C 1
ATOM 779 O O . ASP A 1 95 ? 53.553 9.198 -76.212 1.00 75.62 95 ASP A O 1
ATOM 783 N N . ASP A 1 96 ? 55.677 9.736 -76.723 1.00 77.25 96 ASP A N 1
ATOM 784 C CA . ASP A 1 96 ? 56.263 9.289 -75.453 1.00 77.25 96 ASP A CA 1
ATOM 785 C C . ASP A 1 96 ? 55.724 10.117 -74.262 1.00 77.25 96 ASP A C 1
ATOM 787 O O . ASP A 1 96 ? 55.291 9.547 -73.256 1.00 77.25 96 ASP A O 1
ATOM 791 N N . ASP A 1 97 ? 55.651 11.449 -74.390 1.00 75.25 97 ASP A N 1
ATOM 792 C CA . ASP A 1 97 ? 55.090 12.345 -73.364 1.00 75.25 97 ASP A CA 1
ATOM 793 C C . ASP A 1 97 ? 53.585 12.083 -73.134 1.00 75.25 97 ASP A C 1
ATOM 795 O O . ASP A 1 97 ? 53.089 12.144 -72.004 1.00 75.25 97 ASP A O 1
ATOM 799 N N . LEU A 1 98 ? 52.829 11.766 -74.191 1.00 75.81 98 LEU A N 1
ATOM 800 C CA . LEU A 1 98 ? 51.412 11.399 -74.091 1.00 75.81 98 LEU A CA 1
ATOM 801 C C . LEU A 1 98 ? 51.209 10.067 -73.377 1.00 75.81 98 LEU A C 1
ATOM 803 O O . LEU A 1 98 ? 50.275 9.940 -72.582 1.00 75.81 98 LEU A O 1
ATOM 807 N N . LYS A 1 99 ? 52.082 9.092 -73.630 1.00 79.25 99 LYS A N 1
ATOM 808 C CA . LYS A 1 99 ? 52.043 7.796 -72.956 1.00 79.25 99 LYS A CA 1
ATOM 809 C C . LYS A 1 99 ? 52.306 7.940 -71.456 1.00 79.25 99 LYS A C 1
ATOM 811 O O . LYS A 1 99 ? 51.531 7.414 -70.661 1.00 79.25 99 LYS A O 1
ATOM 816 N N . ILE A 1 100 ? 53.316 8.725 -71.076 1.00 79.50 100 ILE A N 1
ATOM 817 C CA . ILE A 1 100 ? 53.617 9.030 -69.667 1.00 79.50 100 ILE A CA 1
ATOM 818 C C . ILE A 1 100 ? 52.421 9.717 -68.993 1.00 79.50 100 ILE A C 1
ATOM 820 O O . ILE A 1 100 ? 52.021 9.341 -67.893 1.00 79.50 100 ILE A O 1
ATOM 824 N N . ASN A 1 101 ? 51.799 10.693 -69.661 1.00 73.88 101 ASN A N 1
ATOM 825 C CA . ASN A 1 101 ? 50.623 11.375 -69.117 1.00 73.88 101 ASN A CA 1
ATOM 826 C C . ASN A 1 101 ? 49.412 10.442 -68.950 1.00 73.88 101 ASN A C 1
ATOM 828 O O . ASN A 1 101 ? 48.667 10.582 -67.980 1.00 73.88 101 ASN A O 1
ATOM 832 N N . TYR A 1 102 ? 49.212 9.486 -69.862 1.00 76.44 102 TYR A N 1
ATOM 833 C CA . TYR A 1 102 ? 48.151 8.486 -69.734 1.00 76.44 102 TYR A CA 1
ATOM 834 C C . TYR A 1 102 ? 48.397 7.548 -68.540 1.00 76.44 102 TYR A C 1
ATOM 836 O O . TYR A 1 102 ? 47.481 7.295 -67.759 1.00 76.44 102 TYR A O 1
ATOM 844 N N . GLU A 1 103 ? 49.639 7.094 -68.345 1.00 79.81 103 GLU A N 1
ATOM 845 C CA . GLU A 1 103 ? 50.028 6.261 -67.197 1.00 79.81 103 GLU A CA 1
ATOM 846 C C . GLU A 1 103 ? 49.831 7.000 -65.859 1.00 79.81 103 GLU A C 1
ATOM 848 O O . GLU A 1 103 ? 49.262 6.441 -64.918 1.00 79.81 103 GLU A O 1
ATOM 853 N N . LEU A 1 104 ? 50.201 8.286 -65.788 1.00 75.62 104 LEU A N 1
ATOM 854 C CA . LEU A 1 104 ? 49.964 9.129 -64.608 1.00 75.62 104 LEU A CA 1
ATOM 855 C C . LEU A 1 104 ? 48.467 9.322 -64.314 1.00 75.62 104 LEU A C 1
ATOM 857 O O . LEU A 1 104 ? 48.055 9.301 -63.150 1.00 75.62 104 LEU A O 1
ATOM 861 N N . PHE A 1 105 ? 47.641 9.487 -65.351 1.00 76.94 105 PHE A N 1
ATOM 862 C CA . PHE A 1 105 ? 46.189 9.598 -65.198 1.00 76.94 105 PHE A CA 1
ATOM 863 C C . PHE A 1 105 ? 45.570 8.304 -64.651 1.00 76.94 105 PHE A C 1
ATOM 865 O O . PHE A 1 105 ? 44.765 8.360 -63.719 1.00 76.94 105 PHE A O 1
ATOM 872 N N . GLU A 1 106 ? 45.963 7.139 -65.176 1.00 79.75 106 GLU A N 1
ATOM 873 C CA . GLU A 1 106 ? 45.484 5.848 -64.666 1.00 79.75 106 GLU A CA 1
ATOM 874 C C . GLU A 1 106 ? 45.887 5.616 -63.207 1.00 79.75 106 GLU A C 1
ATOM 876 O O . GLU A 1 106 ? 45.069 5.157 -62.405 1.00 79.75 106 GLU A O 1
ATOM 881 N N . GLN A 1 107 ? 47.118 5.976 -62.834 1.00 82.69 107 GLN A N 1
ATOM 882 C CA . GLN A 1 107 ? 47.575 5.865 -61.452 1.00 82.69 107 GLN A CA 1
ATOM 883 C C . GLN A 1 107 ? 46.739 6.744 -60.513 1.00 82.69 107 GLN A C 1
ATOM 885 O O . GLN A 1 107 ? 46.232 6.254 -59.503 1.00 82.69 107 GLN A O 1
ATOM 890 N N . SER A 1 108 ? 46.505 8.005 -60.889 1.00 77.12 108 SER A N 1
ATOM 891 C CA . SER A 1 108 ? 45.662 8.926 -60.119 1.00 77.12 108 SER A CA 1
ATOM 892 C C . SER A 1 108 ? 44.217 8.423 -59.984 1.00 77.12 108 SER A C 1
ATOM 894 O O . SER A 1 108 ? 43.627 8.499 -58.904 1.00 77.12 108 SER A O 1
ATOM 896 N N . LEU A 1 109 ? 43.653 7.838 -61.048 1.00 78.25 109 LEU A N 1
ATOM 897 C CA . LEU A 1 109 ? 42.310 7.258 -61.023 1.00 78.25 109 LEU A CA 1
ATOM 898 C C . LEU A 1 109 ? 42.214 6.047 -60.080 1.00 78.25 109 LEU A C 1
ATOM 900 O O . LEU A 1 109 ? 41.209 5.881 -59.382 1.00 78.25 109 LEU A O 1
ATOM 904 N N . ASN A 1 110 ? 43.240 5.198 -60.048 1.00 80.00 110 ASN A N 1
ATOM 905 C CA . ASN A 1 110 ? 43.285 4.043 -59.153 1.00 80.00 110 ASN A CA 1
ATOM 906 C C . ASN A 1 110 ? 43.461 4.461 -57.688 1.00 80.00 110 ASN A C 1
ATOM 908 O O . ASN A 1 110 ? 42.777 3.919 -56.817 1.00 80.00 110 ASN A O 1
ATOM 912 N N . ASP A 1 111 ? 44.296 5.467 -57.416 1.00 82.12 111 ASP A N 1
ATOM 913 C CA . ASP A 1 111 ? 44.423 6.048 -56.078 1.00 82.12 111 ASP A CA 1
ATOM 914 C C . ASP A 1 111 ? 43.097 6.660 -55.602 1.00 82.12 111 ASP A C 1
ATOM 916 O O . ASP A 1 111 ? 42.697 6.428 -54.459 1.00 82.12 111 ASP A O 1
ATOM 920 N N . TYR A 1 112 ? 42.361 7.350 -56.483 1.00 76.06 112 TYR A N 1
ATOM 921 C CA . TYR A 1 112 ? 41.025 7.870 -56.175 1.00 76.06 112 TYR A CA 1
ATOM 922 C C . TYR A 1 112 ? 40.049 6.755 -55.784 1.00 76.06 112 TYR A C 1
ATOM 924 O O . TYR A 1 112 ? 39.406 6.836 -54.736 1.00 76.06 112 TYR A O 1
ATOM 932 N N . LYS A 1 113 ? 39.961 5.687 -56.589 1.00 82.25 113 LYS A N 1
ATOM 933 C CA . LYS A 1 113 ? 39.086 4.542 -56.289 1.00 82.25 113 LYS A CA 1
ATOM 934 C C . LYS A 1 113 ? 39.434 3.901 -54.945 1.00 82.25 113 LYS A C 1
ATOM 936 O O . LYS A 1 113 ? 38.528 3.545 -54.197 1.00 82.25 113 LYS A O 1
ATOM 941 N N . ARG A 1 114 ? 40.727 3.793 -54.617 1.00 88.81 114 ARG A N 1
ATOM 942 C CA . ARG A 1 114 ? 41.189 3.257 -53.328 1.00 88.81 114 ARG A CA 1
ATOM 943 C C . ARG A 1 114 ? 40.777 4.150 -52.157 1.00 88.81 114 ARG A C 1
ATOM 945 O O . ARG A 1 114 ? 40.247 3.644 -51.175 1.00 88.81 114 ARG A O 1
ATOM 952 N N . ILE A 1 115 ? 41.008 5.461 -52.253 1.00 78.00 115 ILE A N 1
ATOM 953 C CA . ILE A 1 115 ? 40.653 6.412 -51.187 1.00 78.00 115 ILE A CA 1
ATOM 954 C C . ILE A 1 115 ? 39.139 6.422 -50.964 1.00 78.00 115 ILE A C 1
ATOM 956 O O . ILE A 1 115 ? 38.693 6.316 -49.826 1.00 78.00 115 ILE A O 1
ATOM 960 N N . HIS A 1 116 ? 38.354 6.487 -52.042 1.00 76.81 116 HIS A N 1
ATOM 961 C CA . HIS A 1 116 ? 36.896 6.455 -51.954 1.00 76.81 116 HIS A CA 1
ATOM 962 C C . HIS A 1 116 ? 36.387 5.146 -51.328 1.00 76.81 116 HIS A C 1
ATOM 964 O O . HIS A 1 116 ? 35.470 5.178 -50.512 1.00 76.81 116 HIS A O 1
ATOM 970 N N . GLY A 1 117 ? 36.986 4.001 -51.677 1.00 84.06 117 GLY A N 1
ATOM 971 C CA . GLY A 1 117 ? 36.666 2.713 -51.055 1.00 84.06 117 GLY A CA 1
ATOM 972 C C . GLY A 1 117 ? 36.904 2.725 -49.543 1.00 84.06 117 GLY A C 1
ATOM 973 O O . GLY A 1 117 ? 35.993 2.425 -48.782 1.00 84.06 117 GLY A O 1
ATOM 974 N N . ASN A 1 118 ? 38.083 3.180 -49.107 1.00 85.38 118 ASN A N 1
ATOM 975 C CA . ASN A 1 118 ? 38.421 3.253 -47.682 1.00 85.38 118 ASN A CA 1
ATOM 976 C C . ASN A 1 118 ? 37.469 4.171 -46.896 1.00 85.38 118 ASN A C 1
ATOM 978 O O . ASN A 1 118 ? 37.064 3.827 -45.790 1.00 85.38 118 ASN A O 1
ATOM 982 N N . ILE A 1 119 ? 37.092 5.323 -47.467 1.00 80.06 119 ILE A N 1
ATOM 983 C CA . ILE A 1 119 ? 36.133 6.245 -46.836 1.00 80.06 119 ILE A CA 1
ATOM 984 C C . ILE A 1 119 ? 34.765 5.575 -46.681 1.00 80.06 119 ILE A C 1
ATOM 986 O O . ILE A 1 119 ? 34.148 5.703 -45.627 1.00 80.06 119 ILE A O 1
ATOM 990 N N . SER A 1 120 ? 34.300 4.854 -47.706 1.00 80.69 120 SER A N 1
ATOM 991 C CA . SER A 1 120 ? 33.033 4.118 -47.644 1.00 80.69 120 SER A CA 1
ATOM 992 C C . SER A 1 120 ? 33.049 3.071 -46.529 1.00 80.69 120 SER A C 1
ATOM 994 O O . SER A 1 120 ? 32.141 3.050 -45.704 1.00 80.69 120 SER A O 1
ATOM 996 N N . ASP A 1 121 ? 34.109 2.263 -46.453 1.00 83.81 121 ASP A N 1
ATOM 997 C CA . ASP A 1 121 ? 34.245 1.220 -45.431 1.00 83.81 121 ASP A CA 1
ATOM 998 C C . ASP A 1 121 ? 34.295 1.806 -44.012 1.00 83.81 121 ASP A C 1
ATOM 1000 O O . ASP A 1 121 ? 33.753 1.232 -43.064 1.00 83.81 121 ASP A O 1
ATOM 1004 N N . ASP A 1 122 ? 34.963 2.946 -43.834 1.00 82.75 122 ASP A N 1
ATOM 1005 C CA . ASP A 1 122 ? 35.047 3.608 -42.533 1.00 82.75 122 ASP A CA 1
ATOM 1006 C C . ASP A 1 122 ? 33.719 4.264 -42.134 1.00 82.75 122 ASP A C 1
ATOM 1008 O O . ASP A 1 122 ? 33.336 4.192 -40.963 1.00 82.75 122 ASP A O 1
ATOM 1012 N N . LEU A 1 123 ? 32.971 4.824 -43.091 1.00 71.81 123 LEU A N 1
ATOM 1013 C CA . LEU A 1 123 ? 31.608 5.306 -42.854 1.00 71.81 123 LEU A CA 1
ATOM 1014 C C . LEU A 1 123 ? 30.677 4.166 -42.435 1.00 71.81 123 LEU A C 1
ATOM 1016 O O . LEU A 1 123 ? 29.957 4.316 -41.448 1.00 71.81 123 LEU A O 1
ATOM 1020 N N . ASP A 1 124 ? 30.741 3.013 -43.101 1.00 83.12 124 ASP A N 1
ATOM 1021 C CA . ASP A 1 124 ? 29.927 1.847 -42.746 1.00 83.12 124 ASP A CA 1
ATOM 1022 C C . ASP A 1 124 ? 30.240 1.339 -41.328 1.00 83.12 124 ASP A C 1
ATOM 1024 O O . ASP A 1 124 ? 29.327 1.015 -40.560 1.00 83.12 124 ASP A O 1
ATOM 1028 N N . LYS A 1 125 ? 31.517 1.342 -40.917 1.00 86.44 125 LYS A N 1
ATOM 1029 C CA . LYS A 1 125 ? 31.915 1.002 -39.537 1.00 86.44 125 LYS A CA 1
ATOM 1030 C C . LYS A 1 125 ? 31.375 2.001 -38.515 1.00 86.44 125 LYS A C 1
ATOM 1032 O O . LYS A 1 125 ? 30.916 1.586 -37.450 1.00 86.44 125 LYS A O 1
ATOM 1037 N N . ILE A 1 126 ? 31.441 3.302 -38.810 1.00 77.12 126 ILE A N 1
ATOM 1038 C CA . ILE A 1 126 ? 30.921 4.350 -37.918 1.00 77.12 126 ILE A CA 1
ATOM 1039 C C . ILE A 1 126 ? 29.404 4.211 -37.778 1.00 77.12 126 ILE A C 1
ATOM 1041 O O . ILE A 1 126 ? 28.902 4.199 -36.656 1.00 77.12 126 ILE A O 1
ATOM 1045 N N . ILE A 1 127 ? 28.686 4.047 -38.892 1.00 79.25 127 ILE A N 1
ATOM 1046 C CA . ILE A 1 127 ? 27.231 3.849 -38.901 1.00 79.25 127 ILE A CA 1
ATOM 1047 C C . ILE A 1 127 ? 26.860 2.619 -38.073 1.00 79.25 127 ILE A C 1
ATOM 1049 O O . ILE A 1 127 ? 25.975 2.700 -37.222 1.00 79.25 127 ILE A O 1
ATOM 1053 N N . THR A 1 128 ? 27.567 1.504 -38.271 1.00 85.88 128 THR A N 1
ATOM 1054 C CA . THR A 1 128 ? 27.332 0.265 -37.518 1.00 85.88 128 THR A CA 1
ATOM 1055 C C . THR A 1 128 ? 27.499 0.491 -36.017 1.00 85.88 128 THR A C 1
ATOM 1057 O O . THR A 1 128 ? 26.593 0.170 -35.251 1.00 85.88 128 THR A O 1
ATOM 1060 N N . ARG A 1 129 ? 28.597 1.133 -35.593 1.00 82.69 129 ARG A N 1
ATOM 1061 C CA . ARG A 1 129 ? 28.846 1.429 -34.174 1.00 82.69 129 ARG A CA 1
ATOM 1062 C C . ARG A 1 129 ? 27.764 2.328 -33.572 1.00 82.69 129 ARG A C 1
ATOM 1064 O O . ARG A 1 129 ? 27.281 2.057 -32.482 1.00 82.69 129 ARG A O 1
ATOM 1071 N N . VAL A 1 130 ? 27.334 3.362 -34.297 1.00 76.38 130 VAL A N 1
ATOM 1072 C CA . VAL A 1 130 ? 26.260 4.258 -33.836 1.00 76.38 130 VAL A CA 1
ATOM 1073 C C . VAL A 1 130 ? 24.938 3.505 -33.671 1.00 76.38 130 VAL A C 1
ATOM 1075 O O . VAL A 1 130 ? 24.211 3.745 -32.707 1.00 76.38 130 VAL A O 1
ATOM 1078 N N . ILE A 1 131 ? 24.611 2.583 -34.581 1.00 78.50 131 ILE A N 1
ATOM 1079 C CA . ILE A 1 131 ? 23.404 1.752 -34.473 1.00 78.50 131 ILE A CA 1
ATOM 1080 C C . ILE A 1 131 ? 23.479 0.843 -33.240 1.00 78.50 131 ILE A C 1
ATOM 1082 O O . ILE A 1 131 ? 22.492 0.733 -32.506 1.00 78.50 131 ILE A O 1
ATOM 1086 N N . GLU A 1 132 ? 24.628 0.210 -32.999 1.00 81.38 132 GLU A N 1
ATOM 1087 C CA . GLU A 1 132 ? 24.861 -0.643 -31.829 1.00 81.38 132 GLU A CA 1
ATOM 1088 C C . GLU A 1 132 ? 24.708 0.151 -30.523 1.00 81.38 132 GLU A C 1
ATOM 1090 O O . GLU A 1 132 ? 23.887 -0.218 -29.678 1.00 81.38 132 GLU A O 1
ATOM 1095 N N . ASP A 1 133 ? 25.386 1.296 -30.411 1.00 75.62 133 ASP A N 1
ATOM 1096 C CA . ASP A 1 133 ? 25.324 2.173 -29.236 1.00 75.62 133 ASP A CA 1
ATOM 1097 C C . ASP A 1 133 ? 23.886 2.662 -28.974 1.00 75.62 133 ASP A C 1
ATOM 1099 O O . ASP A 1 133 ? 23.385 2.620 -27.846 1.00 75.62 133 ASP A O 1
ATOM 1103 N N . MET A 1 134 ? 23.163 3.075 -30.021 1.00 68.38 134 MET A N 1
ATOM 1104 C CA . MET A 1 134 ? 21.765 3.514 -29.902 1.00 68.38 134 MET A CA 1
ATOM 1105 C C . MET A 1 134 ? 20.826 2.379 -29.488 1.00 68.38 134 MET A C 1
ATOM 1107 O O . MET A 1 134 ? 19.848 2.608 -28.767 1.00 68.38 134 MET A O 1
ATOM 1111 N N . THR A 1 135 ? 21.114 1.153 -29.923 1.00 80.50 135 THR A N 1
ATOM 1112 C CA . THR A 1 135 ? 20.350 -0.034 -29.529 1.00 80.50 135 THR A CA 1
ATOM 1113 C C . THR A 1 135 ? 20.566 -0.346 -28.049 1.00 80.50 135 THR A C 1
ATOM 1115 O O . THR A 1 135 ? 19.595 -0.604 -27.333 1.00 80.50 135 THR A O 1
ATOM 1118 N N . GLU A 1 136 ? 21.802 -0.241 -27.556 1.00 80.19 136 GLU A N 1
ATOM 1119 C CA . GLU A 1 136 ? 22.123 -0.414 -26.137 1.00 80.19 136 GLU A CA 1
ATOM 1120 C C . GLU A 1 136 ? 21.459 0.661 -25.263 1.00 80.19 136 GLU A C 1
ATOM 1122 O O . GLU A 1 136 ? 20.823 0.346 -24.252 1.00 80.19 136 GLU A O 1
ATOM 1127 N N . VAL A 1 137 ? 21.543 1.933 -25.666 1.00 72.06 137 VAL A N 1
ATOM 1128 C CA . VAL A 1 137 ? 20.891 3.043 -24.952 1.00 72.06 137 VAL A CA 1
ATOM 1129 C C . VAL A 1 137 ? 19.379 2.831 -24.889 1.00 72.06 137 VAL A C 1
ATOM 1131 O O . VAL A 1 137 ? 18.778 3.000 -23.825 1.00 72.06 137 VAL A O 1
ATOM 1134 N N . ARG A 1 138 ? 18.756 2.406 -25.995 1.00 71.75 138 ARG A N 1
ATOM 1135 C CA . ARG A 1 138 ? 17.323 2.088 -26.032 1.00 71.75 138 ARG A CA 1
ATOM 1136 C C . ARG A 1 138 ? 16.971 0.932 -25.094 1.00 71.75 138 ARG A C 1
ATOM 1138 O O . ARG A 1 138 ? 15.966 1.016 -24.393 1.00 71.75 138 ARG A O 1
ATOM 1145 N N . ALA A 1 139 ? 17.788 -0.119 -25.044 1.00 78.31 139 ALA A N 1
ATOM 1146 C CA . ALA A 1 139 ? 17.567 -1.239 -24.131 1.00 78.31 139 ALA A CA 1
ATOM 1147 C C . ALA A 1 139 ? 17.604 -0.786 -22.661 1.00 78.31 139 ALA A C 1
ATOM 1149 O O . ALA A 1 139 ? 16.674 -1.076 -21.906 1.00 78.31 139 ALA A O 1
ATOM 1150 N N . ARG A 1 140 ? 18.613 0.009 -22.278 1.00 71.88 140 ARG A N 1
ATOM 1151 C CA . ARG A 1 140 ? 18.724 0.585 -20.925 1.00 71.88 140 ARG A CA 1
ATOM 1152 C C . ARG A 1 140 ? 17.560 1.515 -20.586 1.00 71.88 140 ARG A C 1
ATOM 1154 O O . ARG A 1 140 ? 17.102 1.538 -19.445 1.00 71.88 140 ARG A O 1
ATOM 1161 N N . PHE A 1 141 ? 17.071 2.283 -21.559 1.00 74.06 141 PHE A N 1
ATOM 1162 C CA . PHE A 1 141 ? 15.901 3.141 -21.373 1.00 74.06 141 PHE A CA 1
ATOM 1163 C C . PHE A 1 141 ? 14.643 2.317 -21.068 1.00 74.06 141 PHE A C 1
ATOM 1165 O O . PHE A 1 141 ? 13.967 2.591 -20.080 1.00 74.06 141 PHE A O 1
ATOM 1172 N N . ASN A 1 142 ? 14.377 1.270 -21.853 1.00 67.31 142 ASN A N 1
ATOM 1173 C CA . ASN A 1 142 ? 13.218 0.393 -21.658 1.00 67.31 142 ASN A CA 1
ATOM 1174 C C . ASN A 1 142 ? 13.261 -0.346 -20.310 1.00 67.31 142 ASN A C 1
ATOM 1176 O O . ASN A 1 142 ? 12.229 -0.534 -19.662 1.00 67.31 142 ASN A O 1
ATOM 1180 N N . GLU A 1 143 ? 14.452 -0.760 -19.870 1.00 75.31 143 GLU A N 1
ATOM 1181 C CA . GLU A 1 143 ? 14.650 -1.354 -18.545 1.00 75.31 143 GLU A CA 1
ATOM 1182 C C . GLU A 1 143 ? 14.273 -0.357 -17.441 1.00 75.31 143 GLU A C 1
ATOM 1184 O O . GLU A 1 143 ? 13.478 -0.675 -16.555 1.00 75.31 143 GLU A O 1
ATOM 1189 N N . LYS A 1 144 ? 14.753 0.889 -17.538 1.00 72.81 144 LYS A N 1
ATOM 1190 C CA . LYS A 1 144 ? 14.426 1.944 -16.566 1.00 72.81 144 LYS A CA 1
ATOM 1191 C C . LYS A 1 144 ? 12.957 2.350 -16.588 1.00 72.81 144 LYS A C 1
ATOM 1193 O O . LYS A 1 144 ? 12.389 2.632 -15.534 1.00 72.81 144 LYS A O 1
ATOM 1198 N N . GLU A 1 145 ? 12.326 2.345 -17.754 1.00 70.00 145 GLU A N 1
ATOM 1199 C CA . GLU A 1 145 ? 10.885 2.556 -17.886 1.00 70.00 145 GLU A CA 1
ATOM 1200 C C . GLU A 1 145 ? 10.090 1.427 -17.208 1.00 70.00 145 GLU A C 1
ATOM 1202 O O . GLU A 1 145 ? 9.132 1.686 -16.478 1.00 70.00 145 GLU A O 1
ATOM 1207 N N . SER A 1 146 ? 10.531 0.177 -17.368 1.00 74.44 146 SER A N 1
ATOM 1208 C CA . SER A 1 146 ? 9.914 -0.987 -16.720 1.00 74.44 146 SER A CA 1
ATOM 1209 C C . SER A 1 146 ? 10.052 -0.939 -15.195 1.00 74.44 146 SER A C 1
ATOM 1211 O O . SER A 1 146 ? 9.075 -1.180 -14.482 1.00 74.44 146 SER A O 1
ATOM 1213 N N . GLU A 1 147 ? 11.228 -0.566 -14.680 1.00 75.06 147 GLU A N 1
ATOM 1214 C CA . GLU A 1 147 ? 11.451 -0.334 -13.246 1.00 75.06 147 GLU A CA 1
ATOM 1215 C C . GLU A 1 147 ? 10.527 0.763 -12.694 1.00 75.06 147 GLU A C 1
ATOM 1217 O O . GLU A 1 147 ? 9.913 0.590 -11.638 1.00 75.06 147 GLU A O 1
ATOM 1222 N N . LEU A 1 148 ? 10.386 1.881 -13.417 1.00 73.56 148 LEU A N 1
ATOM 1223 C CA . LEU A 1 148 ? 9.515 2.987 -13.017 1.00 73.56 148 LEU A CA 1
ATOM 1224 C C . LEU A 1 148 ? 8.039 2.567 -12.980 1.00 73.56 148 LEU A C 1
ATOM 1226 O O . LEU A 1 148 ? 7.308 2.938 -12.059 1.00 73.56 148 LEU A O 1
ATOM 1230 N N . ASN A 1 149 ? 7.601 1.770 -13.955 1.00 75.62 149 ASN A N 1
ATOM 1231 C CA . ASN A 1 149 ? 6.245 1.230 -13.991 1.00 75.62 149 ASN A CA 1
ATOM 1232 C C . ASN A 1 149 ? 5.978 0.286 -12.814 1.00 75.62 149 ASN A C 1
ATOM 1234 O O . ASN A 1 149 ? 4.959 0.434 -12.137 1.00 75.62 149 ASN A O 1
ATOM 1238 N N . ALA A 1 150 ? 6.909 -0.621 -12.509 1.00 75.69 150 ALA A N 1
ATOM 1239 C CA . ALA A 1 150 ? 6.804 -1.497 -11.343 1.00 75.69 150 ALA A CA 1
ATOM 1240 C C . ALA A 1 150 ? 6.728 -0.694 -10.033 1.00 75.69 150 ALA A C 1
ATOM 1242 O O . ALA A 1 150 ? 5.881 -0.967 -9.181 1.00 75.69 150 ALA A O 1
ATOM 1243 N N . TYR A 1 151 ? 7.556 0.344 -9.898 1.00 76.44 151 TYR A N 1
ATOM 1244 C CA . TYR A 1 151 ? 7.516 1.248 -8.752 1.00 76.44 151 TYR A CA 1
ATOM 1245 C C . TYR A 1 151 ? 6.154 1.948 -8.606 1.00 76.44 151 TYR A C 1
ATOM 1247 O O . TYR A 1 151 ? 5.602 1.999 -7.504 1.00 76.44 151 TYR A O 1
ATOM 1255 N N . ASN A 1 152 ? 5.585 2.463 -9.702 1.00 76.38 152 ASN A N 1
ATOM 1256 C CA . ASN A 1 152 ? 4.276 3.121 -9.675 1.00 76.38 152 ASN A CA 1
ATOM 1257 C C . ASN A 1 152 ? 3.170 2.163 -9.208 1.00 76.38 152 ASN A C 1
ATOM 1259 O O . ASN A 1 152 ? 2.370 2.551 -8.362 1.00 76.38 152 ASN A O 1
ATOM 1263 N N . ILE A 1 153 ? 3.176 0.909 -9.675 1.00 80.06 153 ILE A N 1
ATOM 1264 C CA . ILE A 1 153 ? 2.220 -0.119 -9.233 1.00 80.06 153 ILE A CA 1
ATOM 1265 C C . ILE A 1 153 ? 2.320 -0.338 -7.717 1.00 80.06 153 ILE A C 1
ATOM 1267 O O . ILE A 1 153 ? 1.313 -0.282 -7.015 1.00 80.06 153 ILE A O 1
ATOM 1271 N N . ILE A 1 154 ? 3.535 -0.527 -7.191 1.00 73.88 154 ILE A N 1
ATOM 1272 C CA . ILE A 1 154 ? 3.756 -0.748 -5.751 1.00 73.88 154 ILE A CA 1
ATOM 1273 C C . ILE A 1 154 ? 3.303 0.474 -4.938 1.00 73.88 154 ILE A C 1
ATOM 1275 O O . ILE A 1 154 ? 2.698 0.329 -3.872 1.00 73.88 154 ILE A O 1
ATOM 1279 N N . ARG A 1 155 ? 3.583 1.688 -5.424 1.00 77.56 155 ARG A N 1
ATOM 1280 C CA . ARG A 1 155 ? 3.160 2.931 -4.767 1.00 77.56 155 ARG A CA 1
ATOM 1281 C C . ARG A 1 155 ? 1.638 3.040 -4.712 1.00 77.56 155 ARG A C 1
ATOM 1283 O O . ARG A 1 155 ? 1.099 3.404 -3.667 1.00 77.56 155 ARG A O 1
ATOM 1290 N N . ASP A 1 156 ? 0.962 2.731 -5.809 1.00 80.44 156 ASP A N 1
ATOM 1291 C CA . ASP A 1 156 ? -0.491 2.831 -5.899 1.00 80.44 156 ASP A CA 1
ATOM 1292 C C . ASP A 1 156 ? -1.168 1.768 -5.013 1.00 80.44 156 ASP A C 1
ATOM 1294 O O . ASP A 1 156 ? -2.122 2.081 -4.295 1.00 80.44 156 ASP A O 1
ATOM 1298 N N . GLU A 1 157 ? -0.622 0.546 -4.951 1.00 78.31 157 GLU A N 1
ATOM 1299 C CA . GLU A 1 157 ? -1.051 -0.473 -3.982 1.00 78.31 157 GLU A CA 1
ATOM 1300 C C . GLU A 1 157 ? -0.881 -0.002 -2.532 1.00 78.31 157 GLU A C 1
ATOM 1302 O O . GLU A 1 157 ? -1.784 -0.169 -1.709 1.00 78.31 157 GLU A O 1
ATOM 1307 N N . TYR A 1 158 ? 0.263 0.605 -2.211 1.00 78.88 158 TYR A N 1
ATOM 1308 C CA . TYR A 1 158 ? 0.541 1.110 -0.870 1.00 78.88 158 TYR A CA 1
ATOM 1309 C C . TYR A 1 158 ? -0.437 2.210 -0.446 1.00 78.88 158 TYR A C 1
ATOM 1311 O O . TYR A 1 158 ? -0.971 2.156 0.663 1.00 78.88 158 TYR A O 1
ATOM 1319 N N . GLU A 1 159 ? -0.714 3.191 -1.311 1.00 80.12 159 GLU A N 1
ATOM 1320 C CA . GLU A 1 159 ? -1.677 4.254 -0.996 1.00 80.12 159 GLU A CA 1
ATOM 1321 C C . GLU A 1 159 ? -3.106 3.708 -0.851 1.00 80.12 159 GLU A C 1
ATOM 1323 O O . GLU A 1 159 ? -3.814 4.122 0.068 1.00 80.12 159 GLU A O 1
ATOM 1328 N N . ASN A 1 160 ? -3.509 2.736 -1.676 1.00 80.31 160 ASN A N 1
ATOM 1329 C CA . ASN A 1 160 ? -4.823 2.098 -1.566 1.00 80.31 160 ASN A CA 1
ATOM 1330 C C . ASN A 1 160 ? -4.986 1.369 -0.221 1.00 80.31 160 ASN A C 1
ATOM 1332 O O . ASN A 1 160 ? -5.968 1.578 0.495 1.00 80.31 160 ASN A O 1
ATOM 1336 N N . ILE A 1 161 ? -3.989 0.574 0.183 1.00 74.50 161 ILE A N 1
ATOM 1337 C CA . ILE A 1 161 ? -4.052 -0.135 1.466 1.00 74.50 161 ILE A CA 1
ATOM 1338 C C . ILE A 1 161 ? -4.032 0.857 2.634 1.00 74.50 161 ILE A C 1
ATOM 1340 O O . ILE A 1 161 ? -4.795 0.674 3.578 1.00 74.50 161 ILE A O 1
ATOM 1344 N N . ILE A 1 162 ? -3.250 1.943 2.564 1.00 75.94 162 ILE A N 1
ATOM 1345 C CA . ILE A 1 162 ? -3.304 3.010 3.577 1.00 75.94 162 ILE A CA 1
ATOM 1346 C C . ILE A 1 162 ? -4.718 3.569 3.702 1.00 75.94 162 ILE A C 1
ATOM 1348 O O . ILE A 1 162 ? -5.223 3.717 4.815 1.00 75.94 162 ILE A O 1
ATOM 1352 N N . GLU A 1 163 ? -5.351 3.912 2.582 1.00 82.88 163 GLU A N 1
ATOM 1353 C CA . GLU A 1 163 ? -6.692 4.485 2.592 1.00 82.88 163 GLU A CA 1
ATOM 1354 C C . GLU A 1 163 ? -7.705 3.506 3.194 1.00 82.88 163 GLU A C 1
ATOM 1356 O O . GLU A 1 163 ? -8.528 3.895 4.026 1.00 82.88 163 GLU A O 1
ATOM 1361 N N . HIS A 1 164 ? -7.610 2.227 2.828 1.00 78.62 164 HIS A N 1
ATOM 1362 C CA . HIS A 1 164 ? -8.472 1.183 3.363 1.00 78.62 164 HIS A CA 1
ATOM 1363 C C . HIS A 1 164 ? -8.270 0.983 4.872 1.00 78.62 164 HIS A C 1
ATOM 1365 O O . HIS A 1 164 ? -9.240 1.002 5.628 1.00 78.62 164 HIS A O 1
ATOM 1371 N N . THR A 1 165 ? -7.023 0.883 5.338 1.00 74.56 165 THR A N 1
ATOM 1372 C CA . THR A 1 165 ? -6.707 0.753 6.766 1.00 74.56 165 THR A CA 1
ATOM 1373 C C . THR A 1 165 ? -7.184 1.968 7.560 1.00 74.56 165 THR A C 1
ATOM 1375 O O . THR A 1 165 ? -7.730 1.808 8.648 1.00 74.56 165 THR A O 1
ATOM 1378 N N . LEU A 1 166 ? -7.050 3.184 7.024 1.00 79.88 166 LEU A N 1
ATOM 1379 C CA . LEU A 1 166 ? -7.559 4.388 7.685 1.00 79.88 166 LEU A CA 1
ATOM 1380 C C . LEU A 1 166 ? -9.090 4.398 7.786 1.00 79.88 166 LEU A C 1
ATOM 1382 O O . LEU A 1 166 ? -9.613 4.823 8.814 1.00 79.88 166 LEU A O 1
ATOM 1386 N N . LYS A 1 167 ? -9.808 3.912 6.764 1.00 82.88 167 LYS A N 1
ATOM 1387 C CA . LYS A 1 167 ? -11.272 3.745 6.819 1.00 82.88 167 LYS A CA 1
ATOM 1388 C C . LYS A 1 167 ? -11.682 2.727 7.882 1.00 82.88 167 LYS A C 1
ATOM 1390 O O . LYS A 1 16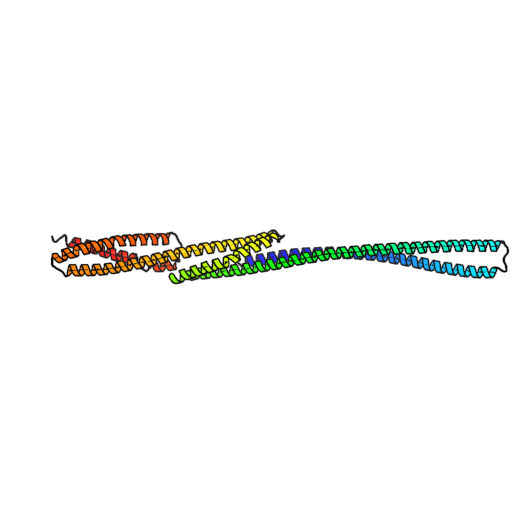7 ? -12.605 3.003 8.640 1.00 82.88 167 LYS A O 1
ATOM 1395 N N . ILE A 1 168 ? -10.978 1.597 7.975 1.00 75.50 168 ILE A N 1
ATOM 1396 C CA . ILE A 1 168 ? -11.217 0.581 9.013 1.00 75.50 168 ILE A CA 1
ATOM 1397 C C . ILE A 1 168 ? -11.004 1.185 10.405 1.00 75.50 168 ILE A C 1
ATOM 1399 O O . ILE A 1 168 ? -11.890 1.086 11.247 1.00 75.50 168 ILE A O 1
ATOM 1403 N N . ILE A 1 169 ? -9.882 1.882 10.626 1.00 74.19 169 ILE A N 1
ATOM 1404 C CA . ILE A 1 169 ? -9.603 2.564 11.900 1.00 74.19 169 ILE A CA 1
ATOM 1405 C C . ILE A 1 169 ? -10.741 3.532 12.252 1.00 74.19 169 ILE A C 1
ATOM 1407 O O . ILE A 1 169 ? -11.250 3.484 13.365 1.00 74.19 169 ILE A O 1
ATOM 1411 N N . GLN A 1 170 ? -11.191 4.359 11.304 1.00 82.88 170 GLN A N 1
ATOM 1412 C CA . GLN A 1 170 ? -12.299 5.295 11.536 1.00 82.88 170 GLN A CA 1
ATOM 1413 C C . GLN A 1 170 ? -13.618 4.588 11.868 1.00 82.88 170 GLN A C 1
ATOM 1415 O O . GLN A 1 170 ? -14.348 5.039 12.746 1.00 82.88 170 GLN A O 1
ATOM 1420 N N . LEU A 1 171 ? -13.941 3.491 11.178 1.00 78.69 171 LEU A N 1
ATOM 1421 C CA . LEU A 1 171 ? -15.149 2.711 11.452 1.00 78.69 171 LEU A CA 1
ATOM 1422 C C . LEU A 1 171 ? -15.118 2.110 12.856 1.00 78.69 171 LEU A C 1
ATOM 1424 O O . LEU A 1 171 ? -16.123 2.177 13.562 1.00 78.69 171 LEU A O 1
ATOM 1428 N N . ILE A 1 172 ? -13.971 1.570 13.269 1.00 73.25 172 ILE A N 1
ATOM 1429 C CA . ILE A 1 172 ? -13.789 1.033 14.616 1.00 73.25 172 ILE A CA 1
ATOM 1430 C C . ILE A 1 172 ? -13.902 2.162 15.642 1.00 73.25 172 ILE A C 1
ATOM 1432 O O . ILE A 1 172 ? -14.690 2.038 16.567 1.00 73.25 172 ILE A O 1
ATOM 1436 N N . GLU A 1 173 ? -13.216 3.293 15.451 1.00 76.00 173 GLU A N 1
ATOM 1437 C CA . GLU A 1 173 ? -13.312 4.456 16.347 1.00 76.00 173 GLU A CA 1
ATOM 1438 C C . GLU A 1 173 ? -14.769 4.920 16.535 1.00 76.00 173 GLU A C 1
ATOM 1440 O O . GLU A 1 173 ? -15.196 5.181 17.661 1.00 76.00 173 GLU A O 1
ATOM 1445 N N . ILE A 1 174 ? -15.556 4.982 15.455 1.00 76.31 174 ILE A N 1
ATOM 1446 C CA . ILE A 1 174 ? -16.979 5.352 15.508 1.00 76.31 174 ILE A CA 1
ATOM 1447 C C . ILE A 1 174 ? -17.796 4.298 16.263 1.00 76.31 174 ILE A C 1
ATOM 1449 O O . ILE A 1 174 ? -18.586 4.662 17.135 1.00 76.31 174 ILE A O 1
ATOM 1453 N N . LYS A 1 175 ? -17.620 3.006 15.959 1.00 74.62 175 LYS A N 1
ATOM 1454 C CA . LYS A 1 175 ? -18.336 1.918 16.647 1.00 74.62 175 LYS A CA 1
ATOM 1455 C C . LYS A 1 175 ? -17.987 1.883 18.142 1.00 74.62 175 LYS A C 1
ATOM 1457 O O . LYS A 1 175 ? -18.885 1.746 18.970 1.00 74.62 175 LYS A O 1
ATOM 1462 N N . THR A 1 176 ? -16.721 2.103 18.500 1.00 69.06 176 THR A N 1
ATOM 1463 C CA . THR A 1 176 ? -16.268 2.224 19.893 1.00 69.06 176 THR A CA 1
ATOM 1464 C C . THR A 1 176 ? -16.895 3.434 20.583 1.00 69.06 176 THR A C 1
ATOM 1466 O O . THR A 1 176 ? -17.305 3.340 21.732 1.00 69.06 176 THR A O 1
ATOM 1469 N N . GLN A 1 177 ? -17.051 4.575 19.908 1.00 73.06 177 GLN A N 1
ATOM 1470 C CA . GLN A 1 177 ? -17.777 5.717 20.483 1.00 73.06 177 GLN A CA 1
ATOM 1471 C C . GLN A 1 177 ? -19.276 5.425 20.659 1.00 73.06 177 GLN A C 1
ATOM 1473 O O . GLN A 1 177 ? -19.875 5.850 21.645 1.00 73.06 177 GLN A O 1
ATOM 1478 N N . GLN A 1 178 ? -19.889 4.690 19.730 1.00 70.50 178 GLN A N 1
ATOM 1479 C CA . GLN A 1 178 ? -21.306 4.318 19.795 1.00 70.50 178 GLN A CA 1
ATOM 1480 C C . GLN A 1 178 ? -21.609 3.319 20.917 1.00 70.50 178 GLN A C 1
ATOM 1482 O O . GLN A 1 178 ? -22.676 3.422 21.531 1.00 70.50 178 GLN A O 1
ATOM 1487 N N . SER A 1 179 ? -20.675 2.415 21.243 1.00 64.94 179 SER A N 1
ATOM 1488 C CA . SER A 1 179 ? -20.843 1.461 22.350 1.00 64.94 179 SER A CA 1
ATOM 1489 C C . SER A 1 179 ? -21.087 2.165 23.692 1.00 64.94 179 SER A C 1
ATOM 1491 O O . SER A 1 179 ? -21.825 1.682 24.541 1.00 64.94 179 SER A O 1
ATOM 1493 N N . HIS A 1 180 ? -20.627 3.404 23.866 1.00 63.34 180 HIS A N 1
ATOM 1494 C CA . HIS A 1 180 ? -20.856 4.164 25.098 1.00 63.34 180 HIS A CA 1
ATOM 1495 C C . HIS A 1 180 ? -22.346 4.493 25.369 1.00 63.34 180 HIS A C 1
ATOM 1497 O O . HIS A 1 180 ? -22.667 5.024 26.434 1.00 63.34 180 HIS A O 1
ATOM 1503 N N . SER A 1 181 ? -23.257 4.208 24.425 1.00 58.91 181 SER A N 1
ATOM 1504 C CA . SER A 1 181 ? -24.691 4.535 24.497 1.00 58.91 181 SER A CA 1
ATOM 1505 C C . SER A 1 181 ? -25.648 3.338 24.626 1.00 58.91 181 SER A C 1
ATOM 1507 O O . SER A 1 181 ? -26.851 3.552 24.784 1.00 58.91 181 SER A O 1
ATOM 1509 N N . ILE A 1 182 ? -25.145 2.100 24.565 1.00 64.06 182 ILE A N 1
ATOM 1510 C CA . ILE A 1 182 ? -25.966 0.878 24.475 1.00 64.06 182 ILE A CA 1
ATOM 1511 C C . ILE A 1 182 ? -25.933 0.094 25.808 1.00 64.06 182 ILE A C 1
ATOM 1513 O O . ILE A 1 182 ? -25.124 0.367 26.694 1.00 64.06 182 ILE A O 1
ATOM 1517 N N . ASP A 1 183 ? -26.865 -0.847 25.984 1.00 71.06 183 ASP A N 1
ATOM 1518 C CA . ASP A 1 183 ? -26.929 -1.767 27.124 1.00 71.06 183 ASP A CA 1
ATOM 1519 C C . ASP A 1 183 ? -25.660 -2.646 27.245 1.00 71.06 183 ASP A C 1
ATOM 1521 O O . ASP A 1 183 ? -25.057 -3.055 26.249 1.00 71.06 183 ASP A O 1
ATOM 1525 N N . LEU A 1 184 ? -25.267 -2.972 28.481 1.00 68.06 184 LEU A N 1
ATOM 1526 C CA . LEU A 1 184 ? -23.995 -3.619 28.851 1.00 68.06 184 LEU A CA 1
ATOM 1527 C C . LEU A 1 184 ? -23.721 -4.918 28.080 1.00 68.06 184 LEU A C 1
ATOM 1529 O O . LEU A 1 184 ? -22.588 -5.173 27.675 1.00 68.06 184 LEU A O 1
ATOM 1533 N N . ARG A 1 185 ? -24.756 -5.738 27.870 1.00 70.00 185 ARG A N 1
ATOM 1534 C CA . ARG A 1 185 ? -24.636 -7.037 27.190 1.00 70.00 185 ARG A CA 1
ATOM 1535 C C . ARG A 1 185 ? -24.369 -6.882 25.693 1.00 70.00 185 ARG A C 1
ATOM 1537 O O . ARG A 1 185 ? -23.468 -7.518 25.167 1.00 70.00 185 ARG A O 1
ATOM 1544 N N . GLN A 1 186 ? -25.119 -5.994 25.041 1.00 75.94 186 GLN A N 1
ATOM 1545 C CA . GLN A 1 186 ? -24.966 -5.698 23.615 1.00 75.94 186 GLN A CA 1
ATOM 1546 C C . GLN A 1 186 ? -23.611 -5.040 23.321 1.00 75.94 186 GLN A C 1
ATOM 1548 O O . GLN A 1 186 ? -23.018 -5.295 22.278 1.00 75.94 186 GLN A O 1
ATOM 1553 N N . ASN A 1 187 ? -23.089 -4.249 24.261 1.00 76.69 187 ASN A N 1
ATOM 1554 C CA . ASN A 1 187 ? -21.755 -3.668 24.145 1.00 76.69 187 ASN A CA 1
ATOM 1555 C C . ASN A 1 187 ? -20.625 -4.687 24.219 1.00 76.69 187 ASN A C 1
ATOM 1557 O O . ASN A 1 187 ? -19.663 -4.566 23.470 1.00 76.69 187 ASN A O 1
ATOM 1561 N N . LEU A 1 188 ? -20.720 -5.668 25.117 1.00 77.50 188 LEU A N 1
ATOM 1562 C CA . LEU A 1 188 ? -19.688 -6.693 25.253 1.00 77.50 188 LEU A CA 1
ATOM 1563 C C . LEU A 1 188 ? -19.588 -7.560 23.989 1.00 77.50 188 LEU A C 1
ATOM 1565 O O . LEU A 1 188 ? -18.483 -7.844 23.534 1.00 77.50 188 LEU A O 1
ATOM 1569 N N . ASP A 1 189 ? -20.729 -7.934 23.406 1.00 79.69 189 ASP A N 1
ATOM 1570 C CA . ASP A 1 189 ? -20.761 -8.690 22.150 1.00 79.69 189 ASP A CA 1
ATOM 1571 C C . ASP A 1 189 ? -20.197 -7.848 20.988 1.00 79.69 189 ASP A C 1
ATOM 1573 O O . ASP A 1 189 ? -19.343 -8.321 20.241 1.00 79.69 189 ASP A O 1
ATOM 1577 N N . LEU A 1 190 ? -20.574 -6.564 20.899 1.00 79.81 190 LEU A N 1
ATOM 1578 C CA . LEU A 1 190 ? -20.035 -5.638 19.896 1.00 79.81 190 LEU A CA 1
ATOM 1579 C C . LEU A 1 190 ? -18.514 -5.444 20.027 1.00 79.81 190 LEU A C 1
ATOM 1581 O O . LEU A 1 190 ? -17.821 -5.371 19.014 1.00 79.81 190 LEU A O 1
ATOM 1585 N N . LEU A 1 191 ? -17.986 -5.352 21.252 1.00 79.25 191 LEU A N 1
ATOM 1586 C CA . LEU A 1 191 ? -16.545 -5.233 21.498 1.00 79.25 191 LEU A CA 1
ATOM 1587 C C . LEU A 1 191 ? -15.797 -6.494 21.057 1.00 79.25 191 LEU A C 1
ATOM 1589 O O . LEU A 1 191 ? -14.782 -6.375 20.382 1.00 79.25 191 LEU A O 1
ATOM 1593 N N . LYS A 1 192 ? -16.326 -7.687 21.349 1.00 84.88 192 LYS A N 1
ATOM 1594 C CA . LYS A 1 192 ? -15.737 -8.958 20.892 1.00 84.88 192 LYS A CA 1
ATOM 1595 C C . LYS A 1 192 ? -15.723 -9.069 19.370 1.00 84.88 192 LYS A C 1
ATOM 1597 O O . LYS A 1 192 ? -14.717 -9.479 18.790 1.00 84.88 192 LYS A O 1
ATOM 1602 N N . ASP A 1 193 ? -16.805 -8.652 18.716 1.00 84.62 193 ASP A N 1
ATOM 1603 C CA . ASP A 1 193 ? -16.877 -8.594 17.255 1.00 84.62 193 ASP A CA 1
ATOM 1604 C C . ASP A 1 193 ? -15.847 -7.613 16.675 1.00 84.62 193 ASP A C 1
ATOM 1606 O O . ASP A 1 193 ? -15.162 -7.944 15.708 1.00 84.62 193 ASP A O 1
ATOM 1610 N N . LEU A 1 194 ? -15.675 -6.440 17.294 1.00 81.19 194 LEU A N 1
ATOM 1611 C CA . LEU A 1 194 ? -14.655 -5.454 16.916 1.00 81.19 194 LEU A CA 1
ATOM 1612 C C . LEU A 1 194 ? -13.226 -5.974 17.114 1.00 81.19 194 LEU A C 1
ATOM 1614 O O . LEU A 1 194 ? -12.380 -5.777 16.239 1.00 81.19 194 LEU A O 1
ATOM 1618 N N . THR A 1 195 ? -12.952 -6.657 18.228 1.00 84.06 195 THR A N 1
ATOM 1619 C CA . THR A 1 195 ? -11.656 -7.295 18.501 1.00 84.06 195 THR A CA 1
ATOM 1620 C C . THR A 1 195 ? -11.340 -8.342 17.428 1.00 84.06 195 THR A C 1
ATOM 1622 O O . THR A 1 195 ? -10.238 -8.351 16.873 1.00 84.06 195 THR A O 1
ATOM 1625 N N . ASN A 1 196 ? -12.319 -9.173 17.056 1.00 84.00 196 ASN A N 1
ATOM 1626 C CA . ASN A 1 196 ? -12.177 -10.139 15.964 1.00 84.00 196 ASN A CA 1
ATOM 1627 C C . ASN A 1 196 ? -11.955 -9.446 14.608 1.00 84.00 196 ASN A C 1
ATOM 1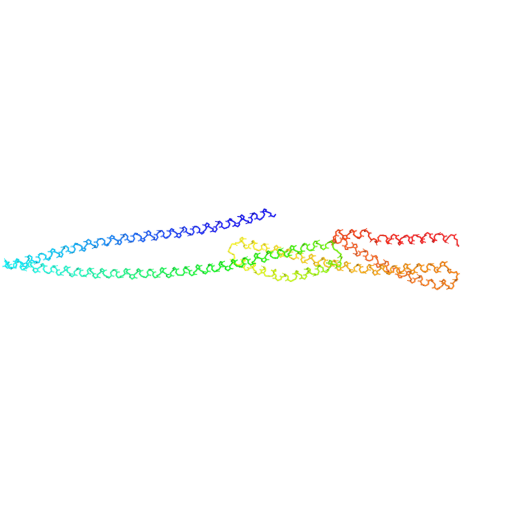629 O O . ASN A 1 196 ? -11.053 -9.831 13.863 1.00 84.00 196 ASN A O 1
ATOM 1633 N N . GLU A 1 197 ? -12.721 -8.396 14.291 1.00 81.81 197 GLU A N 1
ATOM 1634 C CA . GLU A 1 197 ? -12.569 -7.601 13.063 1.00 81.81 197 GLU A CA 1
ATOM 1635 C C . GLU A 1 197 ? -11.142 -7.022 12.970 1.00 81.81 197 GLU A C 1
ATOM 1637 O O . GLU A 1 197 ? -10.469 -7.179 11.947 1.00 81.81 197 GLU A O 1
ATOM 1642 N N . MET A 1 198 ? -10.599 -6.480 14.066 1.00 82.31 198 MET A N 1
ATOM 1643 C CA . MET A 1 198 ? -9.199 -6.048 14.123 1.00 82.31 198 MET A CA 1
ATOM 1644 C C . MET A 1 198 ? -8.216 -7.188 13.860 1.00 82.31 198 MET A C 1
ATOM 1646 O O . MET A 1 198 ? -7.319 -7.040 13.028 1.00 82.31 198 MET A O 1
ATOM 1650 N N . GLN A 1 199 ? -8.384 -8.342 14.505 1.00 85.12 199 GLN A N 1
ATOM 1651 C CA . GLN A 1 199 ? -7.500 -9.489 14.280 1.00 85.12 199 GLN A CA 1
ATOM 1652 C C . GLN A 1 199 ? -7.498 -9.933 12.811 1.00 85.12 199 GLN A C 1
ATOM 1654 O O . GLN A 1 199 ? -6.428 -10.173 12.248 1.00 85.12 199 GLN A O 1
ATOM 1659 N N . THR A 1 200 ? -8.659 -9.956 12.146 1.00 83.56 200 THR A N 1
ATOM 1660 C CA . THR A 1 200 ? -8.734 -10.307 10.714 1.00 83.56 200 THR A CA 1
ATOM 1661 C C . THR A 1 200 ? -7.981 -9.313 9.823 1.00 83.56 200 THR A C 1
ATOM 1663 O O . THR A 1 200 ? -7.318 -9.701 8.855 1.00 83.56 200 THR A O 1
ATOM 1666 N N . HIS A 1 201 ? -8.003 -8.029 10.183 1.00 83.38 201 HIS A N 1
ATOM 1667 C CA . HIS A 1 201 ? -7.323 -6.961 9.454 1.00 83.38 201 HIS A CA 1
ATOM 1668 C C . HIS A 1 201 ? -5.843 -6.790 9.822 1.00 83.38 201 HIS A C 1
ATOM 1670 O O . HIS A 1 201 ? -5.149 -6.009 9.166 1.00 83.38 201 HIS A O 1
ATOM 1676 N N . ARG A 1 202 ? -5.310 -7.553 10.787 1.00 86.94 202 ARG A N 1
ATOM 1677 C CA . ARG A 1 202 ? -3.882 -7.510 11.147 1.00 86.94 202 ARG A CA 1
ATOM 1678 C C . ARG A 1 202 ? -2.967 -7.816 9.959 1.00 86.94 202 ARG A C 1
ATOM 1680 O O . ARG A 1 202 ? -1.951 -7.151 9.780 1.00 86.94 202 ARG A O 1
ATOM 1687 N N . SER A 1 203 ? -3.396 -8.725 9.086 1.00 85.69 203 SER A N 1
ATOM 1688 C CA . SER A 1 203 ? -2.704 -9.058 7.832 1.00 85.69 203 SER A CA 1
ATOM 1689 C C . SER A 1 203 ? -2.477 -7.850 6.904 1.00 85.69 203 SER A C 1
ATOM 1691 O O . SER A 1 203 ? -1.486 -7.807 6.172 1.00 85.69 203 SER A O 1
ATOM 1693 N N . LEU A 1 204 ? -3.351 -6.833 6.945 1.00 82.94 204 LEU A N 1
ATOM 1694 C CA . LEU A 1 204 ? -3.180 -5.596 6.176 1.00 82.94 204 LEU A CA 1
ATOM 1695 C C . LEU A 1 204 ? -2.045 -4.735 6.737 1.00 82.94 204 LEU A C 1
ATOM 1697 O O . LEU A 1 204 ? -1.311 -4.125 5.961 1.00 82.94 204 LEU A O 1
ATOM 1701 N N . ILE A 1 205 ? -1.872 -4.707 8.063 1.00 89.06 205 ILE A N 1
ATOM 1702 C CA . ILE A 1 205 ? -0.755 -4.009 8.714 1.00 89.06 205 ILE A CA 1
ATOM 1703 C C . ILE A 1 205 ? 0.571 -4.667 8.330 1.00 89.06 205 ILE A C 1
ATOM 1705 O O . ILE A 1 205 ? 1.508 -3.964 7.951 1.00 89.06 205 ILE A O 1
ATOM 1709 N N . ASP A 1 206 ? 0.633 -5.997 8.339 1.00 88.56 206 ASP A N 1
ATOM 1710 C CA . ASP A 1 206 ? 1.835 -6.735 7.939 1.00 88.56 206 ASP A CA 1
ATOM 1711 C C . ASP A 1 206 ? 2.172 -6.481 6.458 1.00 88.56 206 ASP A C 1
ATOM 1713 O O . ASP A 1 206 ? 3.319 -6.192 6.102 1.00 88.56 206 ASP A O 1
ATOM 1717 N N . ARG A 1 207 ? 1.156 -6.479 5.580 1.00 86.62 207 ARG A N 1
ATOM 1718 C CA . ARG A 1 207 ? 1.334 -6.127 4.162 1.00 86.62 207 ARG A CA 1
ATOM 1719 C C . ARG A 1 207 ? 1.796 -4.677 3.978 1.00 86.62 207 ARG A C 1
ATOM 1721 O O . ARG A 1 207 ? 2.664 -4.427 3.142 1.00 86.62 207 ARG A O 1
ATOM 1728 N N . LEU A 1 208 ? 1.272 -3.726 4.756 1.00 87.31 208 LEU A N 1
ATOM 1729 C CA . LEU A 1 208 ? 1.728 -2.329 4.744 1.00 87.31 208 LEU A CA 1
ATOM 1730 C C . LEU A 1 208 ? 3.189 -2.198 5.170 1.00 87.31 208 LEU A C 1
ATOM 1732 O O . LEU A 1 208 ? 3.927 -1.429 4.554 1.00 87.31 208 LEU A O 1
ATOM 1736 N N . GLN A 1 209 ? 3.620 -2.937 6.193 1.00 90.44 209 GLN A N 1
ATOM 1737 C CA . GLN A 1 209 ? 5.016 -2.950 6.632 1.00 90.44 209 GLN A CA 1
ATOM 1738 C C . GLN A 1 209 ? 5.939 -3.467 5.524 1.00 90.44 209 GLN A C 1
ATOM 1740 O O . GLN A 1 209 ? 6.971 -2.846 5.246 1.00 90.44 209 GLN A O 1
ATOM 1745 N N . LEU A 1 210 ? 5.546 -4.554 4.851 1.00 91.06 210 LEU A N 1
ATOM 1746 C CA . LEU A 1 210 ? 6.297 -5.115 3.730 1.00 91.06 210 LEU A CA 1
ATOM 1747 C C . LEU A 1 210 ? 6.406 -4.109 2.577 1.00 91.06 210 LEU A C 1
ATOM 1749 O O . LEU A 1 210 ? 7.515 -3.754 2.182 1.00 91.06 210 LEU A O 1
ATOM 1753 N N . LEU A 1 211 ? 5.275 -3.580 2.098 1.00 85.12 211 LEU A N 1
ATOM 1754 C CA . LEU A 1 211 ? 5.243 -2.602 1.003 1.00 85.12 211 LEU A CA 1
ATOM 1755 C C . LEU A 1 211 ? 6.021 -1.328 1.341 1.00 85.12 211 LEU A C 1
ATOM 1757 O O . LEU A 1 211 ? 6.757 -0.814 0.504 1.00 85.12 211 LEU A O 1
ATOM 1761 N N . SER A 1 212 ? 5.910 -0.836 2.576 1.00 86.50 212 SER A N 1
ATOM 1762 C CA . SER A 1 212 ? 6.671 0.324 3.045 1.00 86.50 212 SER A CA 1
ATOM 1763 C C . SER A 1 212 ? 8.177 0.068 3.013 1.00 86.50 212 SER A C 1
ATOM 1765 O O . SER A 1 212 ? 8.944 0.950 2.621 1.00 86.50 212 SER A O 1
ATOM 1767 N N . SER A 1 213 ? 8.606 -1.144 3.375 1.00 89.12 213 SER A N 1
ATOM 1768 C CA . SER A 1 213 ? 10.012 -1.555 3.347 1.00 89.12 213 SER A CA 1
ATOM 1769 C C . SER A 1 213 ? 10.522 -1.658 1.908 1.00 89.12 213 SER A C 1
ATOM 1771 O O . SER A 1 213 ? 11.575 -1.103 1.589 1.00 89.12 213 SER A O 1
ATOM 1773 N N . THR A 1 214 ? 9.734 -2.269 1.018 1.00 86.25 214 THR A N 1
ATOM 1774 C CA . THR A 1 214 ? 10.027 -2.364 -0.418 1.00 86.25 214 THR A CA 1
ATOM 1775 C C . THR A 1 214 ? 10.125 -0.980 -1.057 1.00 86.25 214 THR A C 1
ATOM 1777 O O . THR A 1 214 ? 11.152 -0.656 -1.652 1.00 86.25 214 THR A O 1
ATOM 1780 N N . LEU A 1 215 ? 9.134 -0.108 -0.854 1.00 83.31 215 LEU A N 1
ATOM 1781 C CA . LEU A 1 215 ? 9.154 1.269 -1.356 1.00 83.31 215 LEU A CA 1
ATOM 1782 C C . LEU A 1 215 ? 10.340 2.055 -0.801 1.00 83.31 215 LEU A C 1
ATOM 1784 O O . LEU A 1 215 ? 11.032 2.746 -1.543 1.00 83.31 215 LEU A O 1
ATOM 1788 N N . SER A 1 216 ? 10.623 1.916 0.495 1.00 86.75 216 SER A N 1
ATOM 1789 C CA . SER A 1 216 ? 11.751 2.604 1.125 1.00 86.75 216 SER A CA 1
ATOM 1790 C C . SER A 1 216 ? 13.106 2.147 0.583 1.00 86.75 216 SER A C 1
ATOM 1792 O O . SER A 1 216 ? 14.067 2.906 0.658 1.00 86.75 216 SER A O 1
ATOM 1794 N N . SER A 1 217 ? 13.206 0.927 0.052 1.00 84.19 217 SER A N 1
ATOM 1795 C CA . SER A 1 217 ? 14.428 0.420 -0.583 1.00 84.19 217 SER A CA 1
ATOM 1796 C C . SER A 1 217 ? 14.602 0.909 -2.025 1.00 84.19 217 SER A C 1
ATOM 1798 O O . SER A 1 217 ? 15.728 1.127 -2.461 1.00 84.19 217 SER A O 1
ATOM 1800 N N . GLN A 1 218 ? 13.493 1.134 -2.737 1.00 79.62 218 GLN A N 1
ATOM 1801 C CA . GLN A 1 218 ? 13.476 1.554 -4.144 1.00 79.62 218 GLN A CA 1
ATOM 1802 C C . GLN A 1 218 ? 13.527 3.081 -4.313 1.00 79.62 218 GLN A C 1
ATOM 1804 O O . GLN A 1 218 ? 13.932 3.590 -5.355 1.00 79.62 218 GLN A O 1
ATOM 1809 N N . LEU A 1 219 ? 13.132 3.832 -3.284 1.00 79.31 219 LEU A N 1
ATOM 1810 C CA . LEU A 1 219 ? 13.133 5.291 -3.298 1.00 79.31 219 LEU A CA 1
ATOM 1811 C C . LEU A 1 219 ? 14.552 5.871 -3.193 1.00 79.31 219 LEU A C 1
ATOM 1813 O O . LEU A 1 219 ? 15.238 5.728 -2.177 1.00 79.31 219 LEU A O 1
ATOM 1817 N N . ILE A 1 220 ? 14.956 6.627 -4.214 1.00 78.31 220 ILE A N 1
ATOM 1818 C CA . ILE A 1 220 ? 16.224 7.370 -4.214 1.00 78.31 220 ILE A CA 1
ATOM 1819 C C . ILE A 1 220 ? 16.126 8.577 -3.265 1.00 78.31 220 ILE A C 1
ATOM 1821 O O . ILE A 1 220 ? 17.018 8.798 -2.435 1.00 78.31 220 ILE A O 1
ATOM 1825 N N . ASP A 1 221 ? 15.011 9.320 -3.315 1.00 80.44 221 ASP A N 1
ATOM 1826 C CA . ASP A 1 221 ? 14.801 10.493 -2.463 1.00 80.44 221 ASP A CA 1
ATOM 1827 C C . ASP A 1 221 ? 14.680 10.096 -0.983 1.00 80.44 221 ASP A C 1
ATOM 1829 O O . ASP A 1 221 ? 13.822 9.320 -0.554 1.00 80.44 221 ASP A O 1
ATOM 1833 N N . LYS A 1 222 ? 15.566 10.665 -0.165 1.00 83.06 222 LYS A N 1
ATOM 1834 C CA . LYS A 1 222 ? 15.575 10.488 1.288 1.00 83.06 222 LYS A CA 1
ATOM 1835 C C . LYS A 1 222 ? 14.312 11.058 1.944 1.00 83.06 222 LYS A C 1
ATOM 1837 O O . LYS A 1 222 ? 13.850 10.496 2.936 1.00 83.06 222 LYS A O 1
ATOM 1842 N N . ASN A 1 223 ? 13.749 12.141 1.410 1.00 83.06 223 ASN A N 1
ATOM 1843 C CA . ASN A 1 223 ? 12.563 12.777 1.983 1.00 83.06 223 ASN A CA 1
ATOM 1844 C C . ASN A 1 223 ? 11.306 11.931 1.765 1.00 83.06 223 ASN A C 1
ATOM 1846 O O . ASN A 1 223 ? 10.503 11.782 2.688 1.00 83.06 223 ASN A O 1
ATOM 1850 N N . GLU A 1 224 ? 11.147 11.337 0.581 1.00 77.31 224 GLU A N 1
ATOM 1851 C CA . GLU A 1 224 ? 10.034 10.427 0.298 1.00 77.31 224 GLU A CA 1
ATOM 1852 C C . GLU A 1 224 ? 10.109 9.155 1.142 1.00 77.31 224 GLU A C 1
ATOM 1854 O O . GLU A 1 224 ? 9.101 8.763 1.733 1.00 77.31 224 GLU A O 1
ATOM 1859 N N . ARG A 1 225 ? 11.307 8.574 1.309 1.00 83.62 225 ARG A N 1
ATOM 1860 C CA . ARG A 1 225 ? 11.521 7.440 2.230 1.00 83.62 225 ARG A CA 1
ATOM 1861 C C . ARG A 1 225 ? 11.069 7.762 3.644 1.00 83.62 225 ARG A C 1
ATOM 1863 O O . ARG A 1 225 ? 10.353 6.989 4.276 1.00 83.62 225 ARG A O 1
ATOM 1870 N N . GLU A 1 226 ? 11.464 8.929 4.137 1.00 84.94 226 GLU A N 1
ATOM 1871 C CA . GLU A 1 226 ? 11.110 9.360 5.482 1.00 84.94 226 GLU A CA 1
ATOM 1872 C C . GLU A 1 226 ? 9.607 9.650 5.617 1.00 84.94 226 GLU A C 1
ATOM 1874 O O . GLU A 1 226 ? 8.997 9.310 6.631 1.00 84.94 226 GLU A O 1
ATOM 1879 N N . ARG A 1 227 ? 8.965 10.205 4.582 1.00 84.06 227 ARG A N 1
ATOM 1880 C CA . ARG A 1 227 ? 7.506 10.395 4.544 1.00 84.06 227 ARG A CA 1
ATOM 1881 C C . ARG A 1 227 ? 6.761 9.058 4.609 1.00 84.06 227 ARG A C 1
ATOM 1883 O O . ARG A 1 227 ? 5.811 8.945 5.385 1.00 84.06 227 ARG A O 1
ATOM 1890 N N . VAL A 1 228 ? 7.184 8.068 3.822 1.00 81.69 228 VAL A N 1
ATOM 1891 C CA . VAL A 1 228 ? 6.615 6.709 3.815 1.00 81.69 228 VAL A CA 1
ATOM 1892 C C . VAL A 1 228 ? 6.754 6.071 5.197 1.00 81.69 228 VAL A C 1
ATOM 1894 O O . VAL A 1 228 ? 5.747 5.646 5.769 1.00 81.69 228 VAL A O 1
ATOM 1897 N N . ARG A 1 229 ? 7.955 6.119 5.789 1.00 87.75 229 ARG A N 1
ATOM 1898 C CA . ARG A 1 229 ? 8.221 5.600 7.140 1.00 87.75 229 ARG A CA 1
ATOM 1899 C C . ARG A 1 229 ? 7.360 6.280 8.207 1.00 87.75 229 ARG A C 1
ATOM 1901 O O . ARG A 1 229 ? 6.775 5.601 9.044 1.00 87.75 229 ARG A O 1
ATOM 1908 N N . ARG A 1 230 ? 7.235 7.612 8.183 1.00 88.06 230 ARG A N 1
ATOM 1909 C CA . ARG A 1 230 ? 6.408 8.352 9.156 1.00 88.06 230 ARG A CA 1
ATOM 1910 C C . ARG A 1 230 ? 4.930 7.995 9.062 1.00 88.06 230 ARG A C 1
ATOM 1912 O O . ARG A 1 230 ? 4.290 7.845 10.098 1.00 88.06 230 ARG A O 1
ATOM 1919 N N . ARG A 1 231 ? 4.388 7.854 7.845 1.00 85.12 231 ARG A N 1
ATOM 1920 C CA . ARG A 1 231 ? 2.984 7.448 7.654 1.00 85.12 231 ARG A CA 1
ATOM 1921 C C . ARG A 1 231 ? 2.744 6.035 8.177 1.00 85.12 231 ARG A C 1
ATOM 1923 O O . ARG A 1 231 ? 1.781 5.846 8.912 1.00 85.12 231 ARG A O 1
ATOM 1930 N N . LEU A 1 232 ? 3.634 5.089 7.867 1.00 90.06 232 LEU A N 1
ATOM 1931 C CA . LEU A 1 232 ? 3.554 3.732 8.408 1.00 90.06 232 LEU A CA 1
ATOM 1932 C C . LEU A 1 232 ? 3.590 3.748 9.942 1.00 90.06 232 LEU A C 1
ATOM 1934 O O . LEU A 1 232 ? 2.721 3.162 10.580 1.00 90.06 232 LEU A O 1
ATOM 1938 N N . ASN A 1 233 ? 4.555 4.456 10.533 1.00 90.12 233 ASN A N 1
ATOM 1939 C CA . ASN A 1 233 ? 4.708 4.518 11.986 1.00 90.12 233 ASN A CA 1
ATOM 1940 C C . ASN A 1 233 ? 3.472 5.101 12.677 1.00 90.12 233 ASN A C 1
ATOM 1942 O O . ASN A 1 233 ? 3.076 4.605 13.726 1.00 90.12 233 ASN A O 1
ATOM 1946 N N . GLU A 1 234 ? 2.843 6.125 12.099 1.00 88.81 234 GLU A N 1
ATOM 1947 C CA . GLU A 1 234 ? 1.608 6.684 12.653 1.00 88.81 234 GLU A CA 1
ATOM 1948 C C . GLU A 1 234 ? 0.437 5.695 12.561 1.00 88.81 234 GLU A C 1
ATOM 1950 O O . GLU A 1 234 ? -0.325 5.578 13.519 1.00 88.81 234 GLU A O 1
ATOM 1955 N N . ILE A 1 235 ? 0.308 4.953 11.455 1.00 84.56 235 ILE A N 1
ATOM 1956 C CA . ILE A 1 235 ? -0.726 3.917 11.304 1.00 84.56 235 ILE A CA 1
ATOM 1957 C C . ILE A 1 235 ? -0.513 2.797 12.324 1.00 84.56 235 ILE A C 1
ATOM 1959 O O . ILE A 1 235 ? -1.450 2.450 13.035 1.00 84.56 235 ILE A O 1
ATOM 1963 N N . ILE A 1 236 ? 0.714 2.281 12.450 1.00 89.25 236 ILE A N 1
ATOM 1964 C CA . ILE A 1 236 ? 1.051 1.238 13.429 1.00 89.25 236 ILE A CA 1
ATOM 1965 C C . ILE A 1 236 ? 0.764 1.733 14.846 1.00 89.25 236 ILE A C 1
ATOM 1967 O O . ILE A 1 236 ? 0.116 1.038 15.619 1.00 89.25 236 ILE A O 1
ATOM 1971 N N . ARG A 1 237 ? 1.199 2.951 15.186 1.00 91.25 237 ARG A N 1
ATOM 1972 C CA . ARG A 1 237 ? 0.973 3.531 16.514 1.00 91.25 237 ARG A CA 1
ATOM 1973 C C . ARG A 1 237 ? -0.516 3.624 16.840 1.00 91.25 237 ARG A C 1
ATOM 1975 O O . ARG A 1 237 ? -0.911 3.248 17.938 1.00 91.25 237 ARG A O 1
ATOM 1982 N N . ARG A 1 238 ? -1.333 4.115 15.902 1.00 84.44 238 ARG A N 1
ATOM 1983 C CA . ARG A 1 238 ? -2.792 4.197 16.076 1.00 84.44 238 ARG A CA 1
ATOM 1984 C C . ARG A 1 238 ? -3.434 2.825 16.194 1.00 84.44 238 ARG A C 1
ATOM 1986 O O . ARG A 1 238 ? -4.272 2.642 17.064 1.00 84.44 238 ARG A O 1
ATOM 1993 N N . TRP A 1 239 ? -3.020 1.880 15.355 1.00 87.69 239 TRP A N 1
ATOM 1994 C CA . TRP A 1 239 ? -3.510 0.509 15.399 1.00 87.69 239 TRP A CA 1
ATOM 1995 C C . TRP A 1 239 ? -3.254 -0.132 16.765 1.00 87.69 239 TRP A C 1
ATOM 1997 O O . TRP A 1 239 ? -4.183 -0.624 17.394 1.00 87.69 239 TRP A O 1
ATOM 2007 N N . THR A 1 240 ? -2.014 -0.064 17.257 1.00 87.81 240 THR A N 1
ATOM 2008 C CA . THR A 1 240 ? -1.639 -0.620 18.564 1.00 87.81 240 THR A CA 1
ATOM 2009 C C . THR A 1 240 ? -2.380 0.064 19.709 1.00 87.81 240 THR A C 1
ATOM 2011 O O . THR A 1 240 ? -2.808 -0.608 20.641 1.00 87.81 240 THR A O 1
ATOM 2014 N N . GLN A 1 241 ? -2.549 1.389 19.650 1.00 85.12 241 GLN A N 1
ATOM 2015 C CA . GLN A 1 241 ? -3.314 2.122 20.659 1.00 85.12 241 GLN A CA 1
ATOM 2016 C C . GLN A 1 241 ? -4.774 1.653 20.695 1.00 85.12 241 GLN A C 1
ATOM 2018 O O . GLN A 1 241 ? -5.301 1.384 21.767 1.00 85.12 241 GLN A O 1
ATOM 2023 N N . LEU A 1 242 ? -5.401 1.509 19.526 1.00 83.50 242 LEU A N 1
ATOM 2024 C CA . LEU A 1 242 ? -6.787 1.064 19.400 1.00 83.50 242 LEU A CA 1
ATOM 2025 C C . LEU A 1 242 ? -6.974 -0.378 19.892 1.00 83.50 242 LEU A C 1
ATOM 2027 O O . LEU A 1 242 ? -7.945 -0.667 20.579 1.00 83.50 242 LEU A O 1
ATOM 2031 N N . GLU A 1 243 ? -6.019 -1.256 19.584 1.00 85.56 243 GLU A N 1
ATOM 2032 C CA . GLU A 1 243 ? -5.984 -2.644 20.054 1.00 85.56 243 GLU A CA 1
ATOM 2033 C C . GLU A 1 243 ? -5.901 -2.703 21.589 1.00 85.56 243 GLU A C 1
ATOM 2035 O O . GLU A 1 243 ? -6.663 -3.424 22.226 1.00 85.56 243 GLU A O 1
ATOM 2040 N N . GLN A 1 244 ? -5.035 -1.888 22.199 1.00 86.38 244 GLN A N 1
ATOM 2041 C CA . GLN A 1 244 ? -4.924 -1.791 23.658 1.00 86.38 244 GLN A CA 1
ATOM 2042 C C . GLN A 1 244 ? -6.184 -1.216 24.309 1.00 86.38 244 GLN A C 1
ATOM 2044 O O . GLN A 1 244 ? -6.625 -1.727 25.338 1.00 86.38 244 GLN A O 1
ATOM 2049 N N . ASP A 1 245 ? -6.761 -0.163 23.727 1.00 80.31 245 ASP A N 1
ATOM 2050 C CA . 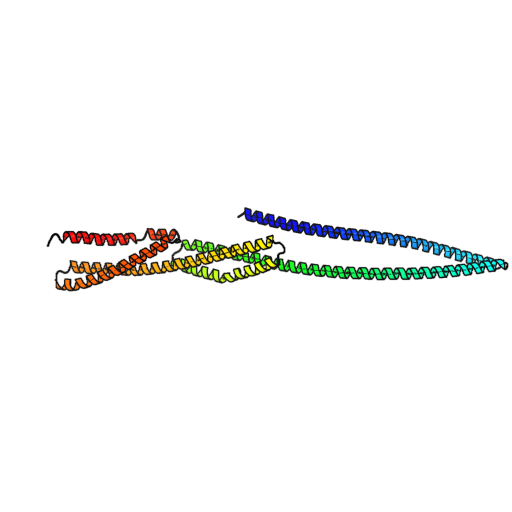ASP A 1 245 ? -7.965 0.465 24.265 1.00 80.31 245 ASP A CA 1
ATOM 2051 C C . ASP A 1 245 ? -9.175 -0.479 24.180 1.00 80.31 245 ASP A C 1
ATOM 2053 O O . ASP A 1 245 ? -9.927 -0.569 25.148 1.00 80.31 245 ASP A O 1
ATOM 2057 N N . LEU A 1 246 ? -9.333 -1.240 23.089 1.00 81.56 246 LEU A N 1
ATOM 2058 C CA . LEU A 1 246 ? -10.404 -2.237 22.955 1.00 81.56 246 LEU A CA 1
ATOM 2059 C C . LEU A 1 246 ? -10.250 -3.404 23.928 1.00 81.56 246 LEU A C 1
ATOM 2061 O O . LEU A 1 246 ? -11.221 -3.754 24.592 1.00 81.56 246 LEU A O 1
ATOM 2065 N N . MET A 1 247 ? -9.044 -3.963 24.062 1.00 79.56 247 MET A N 1
ATOM 2066 C CA . MET A 1 247 ? -8.779 -5.038 25.026 1.00 79.56 247 MET A CA 1
ATOM 2067 C C . MET A 1 247 ? -9.059 -4.579 26.461 1.00 79.56 247 MET A C 1
ATOM 2069 O O . MET A 1 247 ? -9.710 -5.287 27.225 1.00 79.56 247 MET A O 1
ATOM 2073 N N . SER A 1 248 ? -8.622 -3.367 26.818 1.00 81.88 248 SER A N 1
ATOM 2074 C CA . SER A 1 248 ? -8.894 -2.796 28.140 1.00 81.88 248 SER A CA 1
ATOM 2075 C C . SER A 1 248 ? -10.389 -2.567 28.374 1.00 81.88 248 SER A C 1
ATOM 2077 O O . SER A 1 248 ? -10.864 -2.789 29.488 1.00 81.88 248 SER A O 1
ATOM 2079 N N . GLU A 1 249 ? -11.131 -2.110 27.364 1.00 77.19 249 GLU A N 1
ATOM 2080 C CA . GLU A 1 249 ? -12.575 -1.891 27.481 1.00 77.19 249 G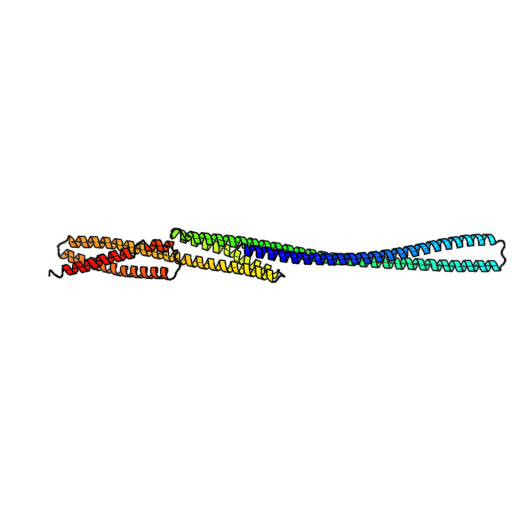LU A CA 1
ATOM 2081 C C . GLU A 1 249 ? -13.335 -3.222 27.591 1.00 77.19 249 GLU A C 1
ATOM 2083 O O . GLU A 1 249 ? -14.242 -3.345 28.412 1.00 77.19 249 GLU A O 1
ATOM 2088 N N . GLU A 1 250 ? -12.936 -4.242 26.827 1.00 80.56 250 GLU A N 1
ATOM 2089 C CA . GLU A 1 250 ? -13.498 -5.594 26.910 1.00 80.56 250 GLU A CA 1
ATOM 2090 C C . GLU A 1 250 ? -13.301 -6.200 28.309 1.00 80.56 250 GLU A C 1
ATOM 2092 O O . GLU A 1 250 ? -14.264 -6.686 28.909 1.00 80.56 250 GLU A O 1
ATOM 2097 N N . GLU A 1 251 ? -12.088 -6.111 28.869 1.00 80.88 251 GLU A N 1
ATOM 2098 C CA . GLU A 1 251 ? -11.782 -6.571 30.231 1.00 80.88 251 GLU A CA 1
ATOM 2099 C C . GLU A 1 251 ? -12.646 -5.861 31.284 1.00 80.88 251 GLU A C 1
ATOM 2101 O O . GLU A 1 251 ? -13.246 -6.513 32.147 1.00 80.88 251 GLU A O 1
ATOM 2106 N N . ASN A 1 252 ? -12.769 -4.533 31.184 1.00 77.44 252 ASN A N 1
ATOM 2107 C CA . ASN A 1 252 ? -13.601 -3.735 32.086 1.00 77.44 252 ASN A CA 1
ATOM 2108 C C . ASN A 1 252 ? -15.082 -4.134 31.996 1.00 77.44 252 ASN A C 1
ATOM 2110 O O . ASN A 1 252 ? -15.765 -4.250 33.018 1.00 77.44 252 ASN A O 1
ATOM 2114 N N . MET A 1 253 ? -15.591 -4.359 30.784 1.00 76.50 253 MET A N 1
ATOM 2115 C CA . MET A 1 253 ? -16.987 -4.730 30.544 1.00 76.50 253 MET A CA 1
ATOM 2116 C C . MET A 1 253 ? -17.301 -6.150 31.027 1.00 76.50 253 MET A C 1
ATOM 2118 O O . MET A 1 253 ? -18.371 -6.378 31.600 1.00 76.50 253 MET A O 1
ATOM 2122 N N . GLU A 1 254 ? -16.373 -7.097 30.877 1.00 81.06 254 GLU A N 1
ATOM 2123 C CA . GLU A 1 254 ? -16.519 -8.445 31.435 1.00 81.06 254 GLU A CA 1
ATOM 2124 C C . GLU A 1 254 ? -16.460 -8.416 32.975 1.00 81.06 254 GLU A C 1
ATOM 2126 O O . GLU A 1 254 ? -17.278 -9.062 33.636 1.00 81.06 254 GLU A O 1
ATOM 2131 N N . GLU A 1 255 ? -15.577 -7.613 33.587 1.00 78.19 255 GLU A N 1
ATOM 2132 C CA . GLU A 1 255 ? -15.599 -7.408 35.043 1.00 78.19 255 GLU A CA 1
ATOM 2133 C C . GLU A 1 255 ? -16.930 -6.793 35.503 1.00 78.19 255 GLU A C 1
ATOM 2135 O O . GLU A 1 255 ? -17.509 -7.234 36.502 1.00 78.19 255 GLU A O 1
ATOM 2140 N N . MET A 1 256 ? -17.469 -5.831 34.752 1.00 73.56 256 MET A N 1
ATOM 2141 C CA . MET A 1 256 ? -18.740 -5.190 35.076 1.00 73.56 256 MET A CA 1
ATOM 2142 C C . MET A 1 256 ? -19.928 -6.153 34.987 1.00 73.56 256 MET A C 1
ATOM 2144 O O . MET A 1 256 ? -20.812 -6.140 35.851 1.00 73.56 256 MET A O 1
ATOM 2148 N N . LYS A 1 257 ? -19.938 -7.030 33.980 1.00 80.31 257 LYS A N 1
ATOM 2149 C CA . LYS A 1 257 ? -20.919 -8.112 33.857 1.00 80.31 257 LYS A CA 1
ATOM 2150 C C . LYS A 1 257 ? -20.848 -9.053 35.062 1.00 80.31 257 LYS A C 1
ATOM 2152 O O . LYS A 1 257 ? -21.872 -9.282 35.703 1.00 80.31 257 LYS A O 1
ATOM 2157 N N . ASN A 1 258 ? -19.648 -9.494 35.444 1.00 79.62 258 ASN A N 1
ATOM 2158 C CA . ASN A 1 258 ? -19.442 -10.350 36.617 1.00 79.62 258 ASN A CA 1
ATOM 2159 C C . ASN A 1 258 ? -19.921 -9.683 37.919 1.00 79.62 258 ASN A C 1
ATOM 2161 O O . ASN A 1 258 ? -20.547 -10.324 38.766 1.00 79.62 258 ASN A O 1
ATOM 2165 N N . LEU A 1 259 ? -19.665 -8.382 38.091 1.00 74.06 259 LEU A N 1
ATOM 2166 C CA . LEU A 1 259 ? -20.147 -7.624 39.250 1.00 74.06 259 LEU A CA 1
ATOM 2167 C C . LEU A 1 259 ? -21.667 -7.464 39.256 1.00 74.06 259 LEU A C 1
ATOM 2169 O O . LEU A 1 259 ? -22.275 -7.521 40.325 1.00 74.06 259 LEU A O 1
ATOM 2173 N N . THR A 1 260 ? -22.280 -7.289 38.087 1.00 74.56 260 THR A N 1
ATOM 2174 C CA . THR A 1 260 ? -23.738 -7.188 37.942 1.00 74.56 260 THR A CA 1
ATOM 2175 C C . THR A 1 260 ? -24.416 -8.513 38.288 1.00 74.56 260 THR A C 1
ATOM 2177 O O . THR A 1 260 ? -25.392 -8.528 39.039 1.00 74.56 260 THR A O 1
ATOM 2180 N N . GLU A 1 261 ? -23.867 -9.634 37.816 1.00 79.62 261 GLU A N 1
ATOM 2181 C CA . GLU A 1 261 ? -24.335 -10.982 38.159 1.00 79.62 261 GLU A CA 1
ATOM 2182 C C . GLU A 1 261 ? -24.196 -11.257 39.665 1.00 79.62 261 GLU A C 1
ATOM 2184 O O . GLU A 1 261 ? -25.143 -11.723 40.307 1.00 79.62 261 GLU A O 1
ATOM 2189 N N . LEU A 1 262 ? -23.058 -10.883 40.261 1.00 75.50 262 LEU A N 1
ATOM 2190 C CA . LEU A 1 262 ? -22.830 -11.016 41.700 1.00 75.50 262 LEU A CA 1
ATOM 2191 C C . LEU A 1 262 ? -23.792 -10.143 42.521 1.00 75.50 262 LEU A C 1
ATOM 2193 O O . LEU A 1 262 ? -24.328 -10.600 43.531 1.00 75.50 262 LEU A O 1
ATOM 2197 N N . TYR A 1 263 ? -24.042 -8.903 42.093 1.00 74.75 263 TYR A N 1
ATOM 2198 C CA . TYR A 1 263 ? -25.023 -8.025 42.730 1.00 74.75 263 TYR A CA 1
ATOM 2199 C C . TYR A 1 263 ? -26.431 -8.623 42.666 1.00 74.75 263 TYR A C 1
ATOM 2201 O O . TYR A 1 263 ? -27.122 -8.654 43.683 1.00 74.75 263 TYR A O 1
ATOM 2209 N N . HIS A 1 264 ? -26.843 -9.143 41.507 1.00 76.06 264 HIS A N 1
ATOM 2210 C CA . HIS A 1 264 ? -28.153 -9.766 41.338 1.00 76.06 264 HIS A CA 1
ATOM 2211 C C . HIS A 1 264 ? -28.333 -10.978 42.262 1.00 76.06 264 HIS A C 1
ATOM 2213 O O . HIS A 1 264 ? -29.345 -11.079 42.956 1.00 76.06 264 HIS A O 1
ATOM 2219 N N . TYR A 1 265 ? -27.318 -11.844 42.342 1.00 78.81 265 TYR A N 1
ATOM 2220 C CA . TYR A 1 265 ? -27.295 -12.977 43.267 1.00 78.81 265 TYR A CA 1
ATOM 2221 C C . TYR A 1 265 ? -27.451 -12.534 44.729 1.00 78.81 265 TYR A C 1
ATOM 2223 O O . TYR A 1 265 ? -28.298 -13.054 45.459 1.00 78.81 265 TYR A O 1
ATOM 2231 N N . ILE A 1 266 ? -26.675 -11.533 45.158 1.00 73.38 266 ILE A N 1
ATOM 2232 C CA . ILE A 1 266 ? -26.757 -11.014 46.528 1.00 73.38 266 ILE A CA 1
ATOM 2233 C C . ILE A 1 266 ? -28.127 -10.372 46.794 1.00 73.38 266 ILE A C 1
ATOM 2235 O O . ILE A 1 266 ? -28.692 -10.582 47.868 1.00 73.38 266 ILE A O 1
ATOM 2239 N N . ASN A 1 267 ? -28.681 -9.627 45.834 1.00 73.81 267 ASN A N 1
ATOM 2240 C CA . ASN A 1 267 ? -29.983 -8.981 45.980 1.00 73.81 267 ASN A CA 1
ATOM 2241 C C . ASN A 1 267 ? -31.108 -10.009 46.178 1.00 73.81 267 ASN A C 1
ATOM 2243 O O . ASN A 1 267 ? -31.897 -9.865 47.110 1.00 73.81 267 ASN A O 1
ATOM 2247 N N . ILE A 1 268 ? -31.133 -11.084 45.378 1.00 78.62 268 ILE A N 1
ATOM 2248 C CA . ILE A 1 268 ? -32.097 -12.186 45.544 1.00 78.62 268 ILE A CA 1
ATOM 2249 C C . ILE A 1 268 ? -31.993 -12.787 46.950 1.00 78.62 268 ILE A C 1
ATOM 2251 O O . ILE A 1 268 ? -33.011 -12.960 47.624 1.00 78.62 268 ILE A O 1
ATOM 2255 N N . ASN A 1 269 ? -30.777 -13.068 47.423 1.00 75.12 269 ASN A N 1
ATOM 2256 C CA . ASN A 1 269 ? -30.570 -13.628 48.761 1.00 75.12 269 ASN A CA 1
ATOM 2257 C C . ASN A 1 269 ? -31.057 -12.669 49.856 1.00 75.12 269 ASN A C 1
ATOM 2259 O O . ASN A 1 269 ? -31.748 -13.078 50.789 1.00 75.12 269 ASN A O 1
ATOM 2263 N N . CYS A 1 270 ? -30.769 -11.374 49.720 1.00 69.75 270 CYS A N 1
ATOM 2264 C CA . CYS A 1 270 ? -31.250 -10.358 50.651 1.00 69.75 270 CYS A CA 1
ATOM 2265 C C . CYS A 1 270 ? -32.782 -10.250 50.674 1.00 69.75 270 CYS A C 1
ATOM 2267 O O . CYS A 1 270 ? -33.366 -10.164 51.757 1.00 69.75 270 CYS A O 1
ATOM 2269 N N . GLU A 1 271 ? -33.450 -10.289 49.520 1.00 74.94 271 GLU A N 1
ATOM 2270 C CA . GLU A 1 271 ? -34.916 -10.301 49.440 1.00 74.94 271 GLU A CA 1
ATOM 2271 C C . GLU A 1 271 ? -35.517 -11.546 50.104 1.00 74.94 271 GLU A C 1
ATOM 2273 O O . GLU A 1 271 ? -36.483 -11.443 50.873 1.00 74.94 271 GLU A O 1
ATOM 2278 N N . GLN A 1 272 ? -34.924 -12.720 49.866 1.00 77.31 272 GLN A N 1
ATOM 2279 C CA . GLN A 1 272 ? -35.336 -13.969 50.505 1.00 77.31 272 GLN A CA 1
ATOM 2280 C C . GLN A 1 272 ? -35.216 -13.883 52.024 1.00 77.31 272 GLN A C 1
ATOM 2282 O O . GLN A 1 272 ? -36.156 -14.240 52.739 1.00 77.31 272 GLN A O 1
ATOM 2287 N N . TRP A 1 273 ? -34.112 -13.350 52.537 1.00 71.31 273 TRP A N 1
ATOM 2288 C CA . TRP A 1 273 ? -33.951 -13.192 53.974 1.00 71.31 273 TRP A CA 1
ATOM 2289 C C . TRP A 1 273 ? -34.888 -12.151 54.568 1.00 71.31 273 TRP A C 1
ATOM 2291 O O . TRP A 1 273 ? -35.426 -12.370 55.652 1.00 71.31 273 TRP A O 1
ATOM 2301 N N . LEU A 1 274 ? -35.137 -11.031 53.879 1.00 72.50 274 LEU A N 1
ATOM 2302 C CA . LEU A 1 274 ? -36.127 -10.049 54.332 1.00 72.50 274 LEU A CA 1
ATOM 2303 C C . LEU A 1 274 ? -37.505 -10.702 54.464 1.00 72.50 274 LEU A C 1
ATOM 2305 O O . LEU A 1 274 ? -38.217 -10.458 55.441 1.00 72.50 274 LEU A O 1
ATOM 2309 N N . LYS A 1 275 ? -37.860 -11.585 53.526 1.00 80.00 275 LYS A N 1
ATOM 2310 C CA . LYS A 1 275 ? -39.084 -12.386 53.594 1.00 80.00 275 LYS A CA 1
ATOM 2311 C C . LYS A 1 275 ? -39.067 -13.356 54.780 1.00 80.00 275 LYS A C 1
ATOM 2313 O O . LYS A 1 275 ? -40.026 -13.363 55.548 1.00 80.00 275 LYS A O 1
ATOM 2318 N N . GLN A 1 276 ? -37.989 -14.119 54.975 1.00 75.31 276 GLN A N 1
ATOM 2319 C CA . GLN A 1 276 ? -37.840 -15.039 56.113 1.00 75.31 276 GLN A CA 1
ATOM 2320 C C . GLN A 1 276 ? -37.912 -14.309 57.460 1.00 75.31 276 GLN A C 1
ATOM 2322 O O . GLN A 1 276 ? -38.592 -14.760 58.375 1.00 75.31 276 GLN A O 1
ATOM 2327 N N . THR A 1 277 ? -37.280 -13.143 57.567 1.00 69.75 277 THR A N 1
ATOM 2328 C CA . THR A 1 277 ? -37.287 -12.315 58.776 1.00 69.75 277 THR A CA 1
ATOM 2329 C C . THR A 1 277 ? -38.672 -11.757 59.058 1.00 69.75 277 THR A C 1
ATOM 2331 O O . THR A 1 277 ? -39.110 -11.784 60.203 1.00 69.75 277 THR A O 1
ATOM 2334 N N . ARG A 1 278 ? -39.401 -11.295 58.032 1.00 75.56 278 ARG A N 1
ATOM 2335 C CA . ARG A 1 278 ? -40.805 -10.879 58.191 1.00 75.56 278 ARG A CA 1
ATOM 2336 C C . ARG A 1 278 ? -41.678 -12.028 58.698 1.00 75.56 278 ARG A C 1
ATOM 2338 O O . ARG A 1 278 ? -42.499 -11.802 59.580 1.00 75.56 278 ARG A O 1
ATOM 2345 N N . ILE A 1 279 ? -41.476 -13.243 58.183 1.00 78.06 279 ILE A N 1
ATOM 2346 C CA . ILE A 1 279 ? -42.178 -14.447 58.657 1.00 78.06 279 ILE A CA 1
ATOM 2347 C C . ILE A 1 279 ? -41.824 -14.726 60.123 1.00 78.06 279 ILE A C 1
ATOM 2349 O O . ILE A 1 279 ? -42.724 -14.851 60.945 1.00 78.06 279 ILE A O 1
ATOM 2353 N N . LEU A 1 280 ? -40.533 -14.735 60.471 1.00 74.56 280 LEU A N 1
ATOM 2354 C CA . LEU A 1 280 ? -40.062 -15.002 61.832 1.00 74.56 280 LEU A CA 1
ATOM 2355 C C . LEU A 1 280 ? -40.567 -13.954 62.838 1.00 74.56 280 LEU A C 1
ATOM 2357 O O . LEU A 1 280 ? -40.997 -14.313 63.929 1.00 74.56 280 LEU A O 1
ATOM 2361 N N . ILE A 1 281 ? -40.555 -12.667 62.472 1.00 72.31 281 ILE A N 1
ATOM 2362 C CA . ILE A 1 281 ? -41.113 -11.586 63.298 1.00 72.31 281 ILE A CA 1
ATOM 2363 C C . ILE A 1 281 ? -42.610 -11.809 63.514 1.00 72.31 281 ILE A C 1
ATOM 2365 O O . ILE A 1 281 ? -43.058 -11.719 64.650 1.00 72.31 281 ILE A O 1
ATOM 2369 N N . ASN A 1 282 ? -43.364 -12.133 62.459 1.00 80.00 282 ASN A N 1
ATOM 2370 C CA . ASN A 1 282 ? -44.793 -12.429 62.573 1.00 80.00 282 ASN A CA 1
ATOM 2371 C C . ASN A 1 282 ? -45.074 -13.664 63.441 1.00 80.00 282 ASN A C 1
ATOM 2373 O O . ASN A 1 282 ? -46.048 -13.671 64.190 1.00 80.00 282 ASN A O 1
ATOM 2377 N N . ASP A 1 283 ? -44.249 -14.708 63.364 1.00 76.06 283 ASP A N 1
ATOM 2378 C CA . ASP A 1 283 ? -44.379 -15.879 64.235 1.00 76.06 283 ASP A CA 1
ATOM 2379 C C . ASP A 1 283 ? -44.092 -15.517 65.702 1.00 76.06 283 ASP A C 1
ATOM 2381 O O . ASP A 1 283 ? -44.842 -15.920 66.590 1.00 76.06 283 ASP A O 1
ATOM 2385 N N . LEU A 1 284 ? -43.057 -14.711 65.961 1.00 71.12 284 LEU A N 1
ATOM 2386 C CA . LEU A 1 284 ? -42.686 -14.264 67.309 1.00 71.12 284 LEU A CA 1
ATOM 2387 C C . LEU A 1 284 ? -43.713 -13.305 67.929 1.00 71.12 284 LEU A C 1
ATOM 2389 O O . LEU A 1 284 ? -43.917 -13.338 69.139 1.00 71.12 284 LEU A O 1
ATOM 2393 N N . THR A 1 285 ? -44.357 -12.444 67.136 1.00 76.75 285 THR A N 1
ATOM 2394 C CA . THR A 1 285 ? -45.379 -11.513 67.644 1.00 76.75 285 THR A CA 1
ATOM 2395 C C . THR A 1 285 ? -46.720 -12.191 67.906 1.00 76.75 285 THR A C 1
ATOM 2397 O O . THR A 1 285 ? -47.441 -11.772 68.812 1.00 76.75 285 THR A O 1
ATOM 2400 N N . ASN A 1 286 ? -47.056 -13.243 67.153 1.00 77.19 286 ASN A N 1
ATOM 2401 C CA . ASN A 1 286 ? -48.359 -13.906 67.246 1.00 77.19 286 ASN A CA 1
ATOM 2402 C C . ASN A 1 286 ? -48.378 -15.135 68.171 1.00 77.19 286 ASN A C 1
ATOM 2404 O O . ASN A 1 286 ? -49.455 -15.529 68.623 1.00 77.19 286 ASN A O 1
ATOM 2408 N N . ARG A 1 287 ? -47.231 -15.754 68.480 1.00 68.31 287 ARG A N 1
ATOM 2409 C CA . ARG A 1 287 ? -47.168 -16.951 69.338 1.00 68.31 287 ARG A CA 1
ATOM 2410 C C . ARG A 1 287 ? -46.730 -16.595 70.761 1.00 68.31 287 ARG A C 1
ATOM 2412 O O . ARG A 1 287 ? -45.778 -15.855 70.962 1.00 68.31 287 ARG A O 1
ATOM 2419 N N . ARG A 1 288 ? -47.443 -17.124 71.767 1.00 63.56 288 ARG A N 1
ATOM 2420 C CA . ARG A 1 288 ? -47.239 -16.808 73.201 1.00 63.56 288 ARG A CA 1
ATOM 2421 C C . ARG A 1 288 ? -46.761 -17.985 74.061 1.00 63.56 288 ARG A C 1
ATOM 2423 O O . ARG A 1 288 ? -46.762 -17.865 75.281 1.00 63.56 288 ARG A O 1
ATOM 2430 N N . ASN A 1 289 ? -46.387 -19.122 73.469 1.00 71.31 289 ASN A N 1
ATOM 2431 C CA . ASN A 1 289 ? -45.932 -20.283 74.242 1.00 71.31 289 ASN A CA 1
ATOM 2432 C C . ASN A 1 289 ? -44.391 -20.375 74.268 1.00 71.31 289 ASN A C 1
ATOM 2434 O O . ASN A 1 289 ? -43.729 -20.061 73.279 1.00 71.31 289 ASN A O 1
ATOM 2438 N N . VAL A 1 290 ? -43.834 -20.790 75.410 1.00 68.06 290 VAL A N 1
ATOM 2439 C CA . VAL A 1 290 ? -42.382 -20.824 75.676 1.00 68.06 290 VAL A CA 1
ATOM 2440 C C . VAL A 1 290 ? -41.658 -21.852 74.797 1.00 68.06 290 VAL A C 1
ATOM 2442 O O . VAL A 1 290 ? -40.614 -21.544 74.232 1.00 68.06 290 VAL A O 1
ATOM 2445 N N . GLU A 1 291 ? -42.256 -23.024 74.573 1.00 69.38 291 GLU A N 1
ATOM 2446 C CA . GLU A 1 291 ? -41.686 -24.086 73.724 1.00 69.38 291 GLU A CA 1
ATOM 2447 C C . GLU A 1 291 ? -41.475 -23.636 72.270 1.00 69.38 291 GLU A C 1
ATOM 2449 O O . GLU A 1 291 ? -40.540 -24.056 71.590 1.00 69.38 291 GLU A O 1
ATOM 2454 N N . THR A 1 292 ? -42.332 -22.744 71.776 1.00 68.81 292 THR A N 1
ATOM 2455 C CA . THR A 1 292 ? -42.233 -22.207 70.421 1.00 68.81 292 THR A CA 1
ATOM 2456 C C . THR A 1 292 ? -41.196 -21.087 70.325 1.00 68.81 292 THR A C 1
ATOM 2458 O O . THR A 1 292 ? -40.550 -20.962 69.286 1.00 68.81 292 THR A O 1
ATOM 2461 N N . PHE A 1 293 ? -40.904 -20.372 71.420 1.00 66.06 293 PHE A N 1
ATOM 2462 C CA . PHE A 1 293 ? -39.727 -19.498 71.493 1.00 66.06 293 PHE A CA 1
ATOM 2463 C C . PHE A 1 293 ? -38.416 -20.298 71.447 1.00 66.06 293 PHE A C 1
ATOM 2465 O O . PHE A 1 293 ? -37.525 -19.929 70.678 1.00 66.06 293 PHE A O 1
ATOM 2472 N N . ASP A 1 294 ? -38.318 -21.427 72.156 1.00 74.88 294 ASP A N 1
ATOM 2473 C CA . ASP A 1 294 ? -37.119 -22.286 72.136 1.00 74.88 294 ASP A CA 1
ATOM 2474 C C . ASP A 1 294 ? -36.818 -22.863 70.742 1.00 74.88 294 ASP A C 1
ATOM 2476 O O . ASP A 1 294 ? -35.657 -23.042 70.373 1.00 74.88 294 ASP A O 1
ATOM 2480 N N . GLN A 1 295 ? -37.845 -23.076 69.913 1.00 76.38 295 GLN A N 1
ATOM 2481 C CA . GLN A 1 295 ? -37.679 -23.494 68.514 1.00 76.38 295 GLN A CA 1
ATOM 2482 C C . GLN A 1 295 ? -37.356 -22.334 67.554 1.00 76.38 295 GLN A C 1
ATOM 2484 O O . GLN A 1 295 ? -36.749 -22.551 66.499 1.00 76.38 295 GLN A O 1
ATOM 2489 N N . LEU A 1 296 ? -37.765 -21.104 67.882 1.00 70.94 296 LEU A N 1
ATOM 2490 C CA . LEU A 1 296 ? -37.573 -19.922 67.034 1.00 70.94 296 LEU A CA 1
ATOM 2491 C C . LEU A 1 296 ? -36.223 -19.227 67.276 1.00 70.94 296 LEU A C 1
ATOM 2493 O O . LEU A 1 296 ? -35.662 -18.662 66.337 1.00 70.94 296 LEU A O 1
ATOM 2497 N N . ILE A 1 297 ? -35.657 -19.308 68.486 1.00 70.69 297 ILE A N 1
ATOM 2498 C CA . ILE A 1 297 ? -34.362 -18.692 68.831 1.00 70.69 297 ILE A CA 1
ATOM 2499 C C . ILE A 1 297 ? -33.192 -19.247 67.986 1.00 70.69 297 ILE A C 1
ATOM 2501 O O . ILE A 1 297 ? -32.435 -18.439 67.436 1.00 70.69 297 ILE A O 1
ATOM 2505 N N . PRO A 1 298 ? -33.020 -20.576 67.806 1.00 77.12 298 PRO A N 1
ATOM 2506 C CA . PRO A 1 298 ? -31.965 -21.126 66.952 1.00 77.12 298 PRO A CA 1
ATOM 2507 C C . PRO A 1 298 ? -32.137 -20.728 65.482 1.00 77.12 298 PRO A C 1
ATOM 2509 O O . PRO A 1 298 ? -31.161 -20.375 64.823 1.00 77.12 298 PRO A O 1
ATOM 2512 N N . LYS A 1 299 ? -33.384 -20.708 64.984 1.00 74.12 299 LYS A N 1
ATOM 2513 C CA . LYS A 1 299 ? -33.697 -20.252 63.620 1.00 74.12 299 LYS A CA 1
ATOM 2514 C C . LYS A 1 299 ? -33.302 -18.789 63.428 1.00 74.12 299 LYS A C 1
ATOM 2516 O O . LYS A 1 299 ? -32.607 -18.476 62.470 1.00 74.12 299 LYS A O 1
ATOM 2521 N N . GLY A 1 300 ? -33.648 -17.922 64.380 1.00 70.25 300 GLY A N 1
ATOM 2522 C CA . GLY A 1 300 ? -33.254 -16.514 64.363 1.00 70.25 300 GLY A CA 1
ATOM 2523 C C . GLY A 1 300 ? -31.736 -16.308 64.383 1.00 70.25 300 GLY A C 1
ATOM 2524 O O . GLY A 1 300 ? -31.237 -15.454 63.653 1.00 70.25 300 GLY A O 1
ATOM 2525 N N . LYS A 1 301 ? -30.990 -17.105 65.166 1.00 73.44 301 LYS A N 1
ATOM 2526 C CA . LYS A 1 301 ? -29.514 -17.069 65.188 1.00 73.44 301 LYS A CA 1
ATOM 2527 C C . LYS A 1 301 ? -28.899 -17.474 63.848 1.00 73.44 301 LYS A C 1
ATOM 2529 O O . LYS A 1 301 ? -27.995 -16.784 63.385 1.00 73.44 301 LYS A O 1
ATOM 2534 N N . ASN A 1 302 ? -29.399 -18.538 63.221 1.00 76.38 302 ASN A N 1
ATOM 2535 C CA . ASN A 1 302 ? -28.899 -18.993 61.922 1.00 76.38 302 ASN A CA 1
ATOM 2536 C C . ASN A 1 302 ? -29.164 -17.953 60.826 1.00 76.38 302 ASN A C 1
ATOM 2538 O O . ASN A 1 302 ? -28.240 -17.586 60.106 1.00 76.38 302 ASN A O 1
ATOM 2542 N N . THR A 1 303 ? -30.375 -17.384 60.771 1.00 71.62 303 THR A N 1
ATOM 2543 C CA . THR A 1 303 ? -30.692 -16.307 59.818 1.00 71.62 303 THR A CA 1
ATOM 2544 C C . THR A 1 303 ? -29.804 -15.074 60.048 1.00 71.62 303 THR A C 1
ATOM 2546 O O . THR A 1 303 ? -29.315 -14.480 59.094 1.00 71.62 303 THR A O 1
ATOM 2549 N N . LEU A 1 304 ? -29.534 -14.697 61.306 1.00 67.81 304 LEU A N 1
ATOM 2550 C CA . LEU A 1 304 ? -28.620 -13.593 61.651 1.00 67.81 304 LEU A CA 1
ATOM 2551 C C . LEU A 1 304 ? -27.172 -13.843 61.213 1.00 67.81 304 LEU A C 1
ATOM 2553 O O . LEU A 1 304 ? -26.514 -12.915 60.744 1.00 67.81 304 LEU A O 1
ATOM 2557 N N . PHE A 1 305 ? -26.682 -15.072 61.373 1.00 74.25 305 PHE A N 1
ATOM 2558 C CA . PHE A 1 305 ? -25.342 -15.451 60.935 1.00 74.25 305 PHE A CA 1
ATOM 2559 C C . PHE A 1 305 ? -25.212 -15.339 59.411 1.00 74.25 305 PHE A C 1
ATOM 2561 O O . PHE A 1 305 ? -24.294 -14.679 58.927 1.00 74.25 305 PHE A O 1
ATOM 2568 N N . GLU A 1 306 ? -26.181 -15.881 58.667 1.00 72.00 306 GLU A N 1
ATOM 2569 C CA . GLU A 1 306 ? -26.244 -15.766 57.205 1.00 72.00 306 GLU A CA 1
ATOM 2570 C C . GLU A 1 306 ? -26.243 -14.295 56.745 1.00 72.00 306 GLU A C 1
ATOM 2572 O O . GLU A 1 306 ? -25.446 -13.912 55.880 1.00 72.00 306 GLU A O 1
ATOM 2577 N N . TYR A 1 307 ? -27.049 -13.441 57.391 1.00 70.62 307 TYR A N 1
ATOM 2578 C CA . TYR A 1 307 ? -27.064 -11.994 57.144 1.00 70.62 307 TYR A CA 1
ATOM 2579 C C . TYR A 1 307 ? -25.691 -11.342 57.309 1.00 70.62 307 TYR A C 1
ATOM 2581 O O . TYR A 1 307 ? -25.294 -10.514 56.485 1.00 70.62 307 TYR A O 1
ATOM 2589 N N . GLN A 1 308 ? -24.975 -11.681 58.383 1.00 73.69 308 GLN A N 1
ATOM 2590 C CA . GLN A 1 308 ? -23.688 -11.071 58.694 1.00 73.69 308 GLN A CA 1
ATOM 2591 C C . GLN A 1 308 ? -22.639 -11.418 57.633 1.00 73.69 308 GLN A C 1
ATOM 2593 O O . GLN A 1 308 ? -21.933 -10.525 57.162 1.00 73.69 308 GLN A O 1
ATOM 2598 N N . THR A 1 309 ? -22.599 -12.672 57.174 1.00 73.75 309 THR A N 1
ATOM 2599 C CA . THR A 1 309 ? -21.678 -13.105 56.113 1.00 73.75 309 THR A CA 1
ATOM 2600 C C . THR A 1 309 ? -21.929 -12.362 54.796 1.00 73.75 309 THR A C 1
ATOM 2602 O O . THR A 1 309 ? -20.986 -11.930 54.135 1.00 73.75 309 THR A O 1
ATOM 2605 N N . SER A 1 310 ? -23.186 -12.121 54.409 1.00 67.81 310 SER A N 1
ATOM 2606 C CA . SER A 1 310 ? -23.459 -11.370 53.169 1.00 67.81 310 SER A CA 1
ATOM 2607 C C . SER A 1 310 ? -23.334 -9.860 53.286 1.00 67.81 310 SER A C 1
ATOM 2609 O O . SER A 1 310 ? -23.052 -9.209 52.281 1.00 67.81 310 SER A O 1
ATOM 2611 N N . LEU A 1 311 ? -23.462 -9.286 54.484 1.00 70.31 311 LEU A N 1
ATOM 2612 C CA . LEU A 1 311 ? -23.096 -7.886 54.701 1.00 70.31 311 LEU A CA 1
ATOM 2613 C C . LEU A 1 311 ? -21.607 -7.664 54.385 1.00 70.31 311 LEU A C 1
ATOM 2615 O O . LEU A 1 311 ? -21.250 -6.679 53.738 1.00 70.31 311 LEU A O 1
ATOM 2619 N N . GLU A 1 312 ? -20.743 -8.602 54.783 1.00 73.31 312 GLU A N 1
ATOM 2620 C CA . GLU A 1 312 ? -19.325 -8.569 54.418 1.00 73.31 312 GLU A CA 1
ATOM 2621 C C . GLU A 1 312 ? -19.122 -8.714 52.903 1.00 73.31 312 GLU A C 1
ATOM 2623 O O . GLU A 1 312 ? -18.309 -7.991 52.322 1.00 73.31 312 GLU A O 1
ATOM 2628 N N . HIS A 1 313 ? -19.881 -9.591 52.233 1.00 71.56 313 HIS A N 1
ATOM 2629 C CA . HIS A 1 313 ? -19.836 -9.714 50.770 1.00 71.56 313 HIS A CA 1
ATOM 2630 C C . HIS A 1 313 ? -20.254 -8.416 50.059 1.00 71.56 313 HIS A C 1
ATOM 2632 O O . HIS A 1 313 ? -19.563 -7.986 49.134 1.00 71.56 313 HIS A O 1
ATOM 2638 N N . LEU A 1 314 ? -21.305 -7.736 50.529 1.00 68.44 314 LEU A N 1
ATOM 2639 C CA . LEU A 1 314 ? -21.731 -6.427 50.017 1.00 68.44 314 LEU A CA 1
ATOM 2640 C C . LEU A 1 314 ? -20.670 -5.345 50.228 1.00 68.44 314 LEU A C 1
ATOM 2642 O O . LEU A 1 314 ? -20.420 -4.540 49.332 1.00 68.44 314 LEU A O 1
ATOM 2646 N N . GLN A 1 315 ? -20.005 -5.331 51.384 1.00 71.06 315 GLN A N 1
ATOM 2647 C CA . GLN A 1 315 ? -18.911 -4.394 51.646 1.00 71.06 315 GLN A CA 1
ATOM 2648 C C . GLN A 1 315 ? -17.718 -4.640 50.715 1.00 71.06 315 GLN A C 1
ATOM 2650 O O . GLN A 1 315 ? -17.142 -3.686 50.188 1.00 71.06 315 GLN A O 1
ATOM 2655 N N . ARG A 1 316 ? -17.365 -5.906 50.461 1.00 74.75 316 ARG A N 1
ATOM 2656 C CA . ARG A 1 316 ? -16.312 -6.264 49.496 1.00 74.75 316 ARG A CA 1
ATOM 2657 C C . ARG A 1 316 ? -16.693 -5.846 48.074 1.00 74.75 316 ARG A C 1
ATOM 2659 O O . ARG A 1 316 ? -15.856 -5.257 47.391 1.00 74.75 316 ARG A O 1
ATOM 2666 N N . LEU A 1 317 ? -17.943 -6.073 47.662 1.00 71.38 317 LEU A N 1
ATOM 2667 C CA . LEU A 1 317 ? -18.472 -5.636 46.365 1.00 71.38 317 LEU A CA 1
ATOM 2668 C C . LEU A 1 317 ? -18.404 -4.110 46.221 1.00 71.38 317 LEU A C 1
ATOM 2670 O O . LEU A 1 317 ? -17.845 -3.611 45.248 1.00 71.38 317 LEU A O 1
ATOM 2674 N N . ARG A 1 318 ? -18.889 -3.366 47.222 1.00 70.31 318 ARG A N 1
ATOM 2675 C CA . ARG A 1 318 ? -18.827 -1.898 47.262 1.00 70.31 318 ARG A CA 1
ATOM 2676 C C . ARG A 1 318 ? -17.392 -1.393 47.137 1.00 70.31 318 ARG A C 1
ATOM 2678 O O . ARG A 1 318 ? -17.131 -0.480 46.364 1.00 70.31 318 ARG A O 1
ATOM 2685 N N . ASN A 1 319 ? -16.457 -1.984 47.879 1.00 74.69 319 ASN A N 1
ATOM 2686 C CA . ASN A 1 319 ? -15.052 -1.587 47.821 1.00 74.69 319 ASN A CA 1
ATOM 2687 C C . ASN A 1 319 ? -14.435 -1.868 46.445 1.00 74.69 319 ASN A C 1
ATOM 2689 O O . ASN A 1 319 ? -13.632 -1.068 45.975 1.00 74.69 319 ASN A O 1
ATOM 2693 N N . ARG A 1 320 ? -14.815 -2.969 45.789 1.00 72.50 320 ARG A N 1
ATOM 2694 C CA . ARG A 1 320 ? -14.347 -3.314 44.441 1.00 72.50 320 ARG A CA 1
ATOM 2695 C C . ARG A 1 320 ? -14.936 -2.388 43.370 1.00 72.50 320 ARG A C 1
ATOM 2697 O O . ARG A 1 320 ? -14.177 -1.866 42.564 1.00 72.50 320 ARG A O 1
ATOM 2704 N N . LEU A 1 321 ? -16.234 -2.086 43.444 1.00 67.62 321 LEU A N 1
ATOM 2705 C CA . LEU A 1 321 ? -16.896 -1.078 42.602 1.00 67.62 321 LEU A CA 1
ATOM 2706 C C . LEU A 1 321 ? -16.274 0.311 42.784 1.00 67.62 321 LEU A C 1
ATOM 2708 O O . LEU A 1 321 ? -15.968 0.984 41.807 1.00 67.62 321 LEU A O 1
ATOM 2712 N N . ASN A 1 322 ? -16.019 0.727 44.026 1.00 68.75 322 ASN A N 1
ATOM 2713 C CA . ASN A 1 322 ? -15.369 2.007 44.303 1.00 68.75 322 ASN A CA 1
ATOM 2714 C C . ASN A 1 322 ? -13.953 2.073 43.723 1.00 68.75 322 ASN A C 1
ATOM 2716 O O . ASN A 1 322 ? -13.567 3.121 43.220 1.00 68.75 322 ASN A O 1
ATOM 2720 N N . ARG A 1 323 ? -13.190 0.972 43.767 1.00 71.81 323 ARG A N 1
ATOM 2721 C CA . ARG A 1 323 ? -11.868 0.909 43.127 1.00 71.81 323 ARG A CA 1
ATOM 2722 C C . ARG A 1 323 ? -11.983 1.056 41.614 1.00 71.81 323 ARG A C 1
ATOM 2724 O O . ARG A 1 323 ? -11.299 1.912 41.079 1.00 71.81 323 ARG A O 1
ATOM 2731 N N . LEU A 1 324 ? -12.891 0.322 40.969 1.00 65.62 324 LEU A N 1
ATOM 2732 C CA . LEU A 1 324 ? -13.157 0.438 39.528 1.00 65.62 324 LEU A CA 1
ATOM 2733 C C . LEU A 1 324 ? -13.542 1.861 39.109 1.00 65.62 324 LEU A C 1
ATOM 2735 O O . LEU A 1 324 ? -13.052 2.378 38.111 1.00 65.62 324 LEU A O 1
ATOM 2739 N N . VAL A 1 325 ? -14.380 2.530 39.904 1.00 63.84 325 VAL A N 1
ATOM 2740 C CA . VAL A 1 325 ? -14.757 3.930 39.662 1.00 63.84 325 VAL A CA 1
ATOM 2741 C C . VAL A 1 325 ? -13.563 4.880 39.857 1.00 63.84 325 VAL A C 1
ATOM 2743 O O . VAL A 1 325 ? -13.464 5.879 39.148 1.00 63.84 325 VAL A O 1
ATOM 2746 N N . GLN A 1 326 ? -12.652 4.588 40.792 1.00 63.00 326 GLN A N 1
ATOM 2747 C CA . GLN A 1 326 ? -11.488 5.427 41.120 1.00 63.00 326 GLN A CA 1
ATOM 2748 C C . GLN A 1 326 ? -10.274 5.214 40.200 1.00 63.00 326 GLN A C 1
ATOM 2750 O O . GLN A 1 326 ? -9.484 6.141 40.038 1.00 63.00 326 GLN A O 1
ATOM 2755 N N . THR A 1 327 ? -10.106 4.038 39.587 1.00 60.47 327 THR A N 1
ATOM 2756 C CA . THR A 1 327 ? -8.964 3.719 38.704 1.00 60.47 327 THR A CA 1
ATOM 2757 C C . THR A 1 327 ? -9.114 4.221 37.256 1.00 60.47 327 THR A C 1
ATOM 2759 O O . THR A 1 327 ? -8.192 4.031 36.470 1.00 60.47 327 THR A O 1
ATOM 2762 N N . ASN A 1 328 ? -10.192 4.965 36.951 1.00 52.66 328 ASN A N 1
ATOM 2763 C CA . ASN A 1 328 ? -10.582 5.595 35.669 1.00 52.66 328 ASN A CA 1
ATOM 2764 C C . ASN A 1 328 ? -11.173 4.674 34.575 1.00 52.66 328 ASN A C 1
ATOM 2766 O O . ASN A 1 328 ? -10.760 3.533 34.425 1.00 52.66 328 ASN A O 1
ATOM 2770 N N . ARG A 1 329 ? -12.045 5.283 33.737 1.00 51.06 329 ARG A N 1
ATOM 2771 C CA . ARG A 1 329 ? -12.617 4.817 32.443 1.00 51.06 329 ARG A CA 1
ATOM 2772 C C . ARG A 1 329 ? -13.945 4.034 32.455 1.00 51.06 329 ARG A C 1
ATOM 2774 O O . ARG A 1 329 ? -14.114 3.109 31.683 1.00 51.06 329 ARG A O 1
ATOM 2781 N N . THR A 1 330 ? -14.941 4.440 33.244 1.00 46.88 330 THR A N 1
ATOM 2782 C CA . THR A 1 330 ? -16.342 4.171 32.846 1.00 46.88 330 THR A CA 1
ATOM 2783 C C . THR A 1 330 ? -16.919 5.423 32.181 1.00 46.88 330 THR A C 1
ATOM 2785 O O . THR A 1 330 ? -16.730 6.517 32.722 1.00 46.88 330 THR A O 1
ATOM 2788 N N . PRO A 1 331 ? -17.610 5.310 31.031 1.00 48.16 331 PRO A N 1
ATOM 2789 C CA . PRO A 1 331 ? -18.286 6.438 30.397 1.00 48.16 331 PRO A CA 1
ATOM 2790 C C . PRO A 1 331 ? -19.196 7.161 31.400 1.00 48.16 331 PRO A C 1
ATOM 2792 O O . PRO A 1 331 ? -19.858 6.519 32.219 1.00 48.16 331 PRO A O 1
ATOM 2795 N N . GLU A 1 332 ? -19.291 8.493 31.325 1.00 44.72 332 GLU A N 1
ATOM 2796 C CA . GLU A 1 332 ? -20.182 9.307 32.177 1.00 44.72 332 GLU A CA 1
ATOM 2797 C C . GLU A 1 332 ? -21.644 8.800 32.194 1.00 44.72 332 GLU A C 1
ATOM 2799 O O . GLU A 1 332 ? -22.383 9.036 33.156 1.00 44.72 332 GLU A O 1
ATOM 2804 N N . ALA A 1 333 ? -22.063 8.082 31.144 1.00 39.94 333 ALA A N 1
ATOM 2805 C CA . ALA A 1 333 ? -23.359 7.415 31.040 1.00 39.94 333 ALA A CA 1
ATOM 2806 C C . ALA A 1 333 ? -23.545 6.317 32.104 1.00 39.94 333 ALA A C 1
ATOM 2808 O O . ALA A 1 333 ? -24.568 6.304 32.793 1.00 39.94 333 ALA A O 1
ATOM 2809 N N . SER A 1 334 ? -22.534 5.471 32.325 1.00 43.94 334 SER A N 1
ATOM 2810 C CA . SER A 1 334 ? -22.549 4.432 33.358 1.00 43.94 334 SER A CA 1
ATOM 2811 C C . SER A 1 334 ? -22.590 5.064 34.752 1.00 43.94 334 SER A C 1
ATOM 2813 O O . SER A 1 334 ? -23.415 4.690 35.584 1.00 43.94 334 SER A O 1
ATOM 2815 N N . GLN A 1 335 ? -21.807 6.123 34.999 1.00 43.97 335 GLN A N 1
ATOM 2816 C CA . GLN A 1 335 ? -21.820 6.839 36.286 1.00 43.97 335 GLN A CA 1
ATOM 2817 C C . GLN A 1 335 ? -23.193 7.443 36.651 1.00 43.97 335 GLN A C 1
ATOM 2819 O O . GLN A 1 335 ? -23.543 7.498 37.835 1.00 43.97 335 GLN A O 1
ATOM 2824 N N . LYS A 1 336 ? -23.993 7.887 35.668 1.00 41.84 336 LYS A N 1
ATOM 2825 C CA . LYS A 1 336 ? -25.337 8.452 35.905 1.00 41.84 336 LYS A CA 1
ATOM 2826 C C . LYS A 1 336 ? -26.379 7.403 36.294 1.00 41.84 336 LYS A C 1
ATOM 2828 O O . LYS A 1 336 ? -27.258 7.719 37.096 1.00 41.84 336 LYS A O 1
ATOM 2833 N N . VAL A 1 337 ? -26.274 6.179 35.776 1.00 40.81 337 VAL A N 1
ATOM 2834 C CA . VAL A 1 337 ? -27.154 5.067 36.172 1.00 40.81 337 VAL A CA 1
ATOM 2835 C C . VAL A 1 337 ? -26.847 4.646 37.616 1.00 40.81 337 VAL A C 1
ATOM 2837 O O . VAL A 1 337 ? -27.762 4.527 38.432 1.00 40.81 337 VAL A O 1
ATOM 2840 N N . TYR A 1 338 ? -25.563 4.573 37.987 1.00 44.41 338 TYR A N 1
ATOM 2841 C CA . TYR A 1 338 ? -25.143 4.149 39.330 1.00 44.41 338 TYR A CA 1
ATOM 2842 C C . TYR A 1 338 ? -25.392 5.177 40.438 1.00 44.41 338 TYR A C 1
ATOM 2844 O O . TYR A 1 338 ? -25.697 4.788 41.563 1.00 44.41 338 TYR A O 1
ATOM 2852 N N . LYS A 1 339 ? -25.355 6.487 40.151 1.00 43.19 339 LYS A N 1
ATOM 2853 C CA . LYS A 1 339 ? -25.734 7.505 41.153 1.00 43.19 339 LYS A CA 1
ATOM 2854 C C . LYS A 1 339 ? -27.224 7.494 41.510 1.00 43.19 339 LYS A C 1
ATOM 2856 O O . LYS A 1 339 ? -27.590 8.067 42.532 1.00 43.19 339 LYS A O 1
ATOM 2861 N N . LYS A 1 340 ? -28.089 6.889 40.685 1.00 38.66 340 LYS A N 1
ATOM 2862 C CA . LYS A 1 340 ? -29.550 6.966 40.854 1.00 38.66 340 LYS A CA 1
ATOM 2863 C C . LYS A 1 340 ? -30.189 5.681 41.397 1.00 38.66 340 LYS A C 1
ATOM 2865 O O . LYS A 1 340 ? -31.329 5.743 41.846 1.00 38.66 340 LYS A O 1
ATOM 2870 N N . GLN A 1 341 ? -29.474 4.551 41.412 1.00 42.00 341 GLN A N 1
ATOM 2871 C CA . GLN A 1 341 ? -29.985 3.259 41.891 1.00 42.00 341 GLN A CA 1
ATOM 2872 C C . GLN A 1 341 ? -29.078 2.634 42.974 1.00 42.00 341 GLN A C 1
ATOM 2874 O O . GLN A 1 341 ? -28.232 1.784 42.731 1.00 42.00 341 GLN A O 1
ATOM 2879 N N . SER A 1 342 ? -29.302 3.090 44.208 1.00 50.59 342 SER A N 1
ATOM 2880 C CA . SER A 1 342 ? -29.441 2.245 45.407 1.00 50.59 342 SER A CA 1
ATOM 2881 C C . SER A 1 342 ? -28.322 1.263 45.806 1.00 50.59 342 SER A C 1
ATOM 28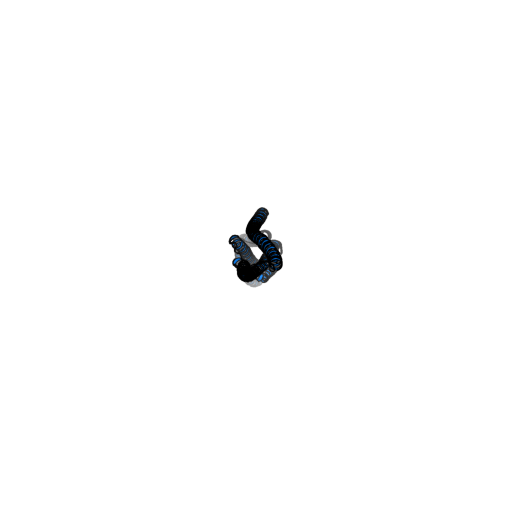83 O O . SER A 1 342 ? -28.565 0.065 45.953 1.00 50.59 342 SER A O 1
ATOM 2885 N N . ILE A 1 343 ? -27.154 1.785 46.187 1.00 44.19 343 ILE A N 1
ATOM 2886 C CA . ILE A 1 343 ? -26.407 1.210 47.328 1.00 44.19 343 ILE A CA 1
ATOM 2887 C C . ILE A 1 343 ? -26.683 2.038 48.590 1.00 44.19 343 ILE A C 1
ATOM 2889 O O . ILE A 1 343 ? -26.963 1.470 49.645 1.00 44.19 343 ILE A O 1
ATOM 2893 N N . ASP A 1 344 ? -26.732 3.367 48.468 1.00 43.56 344 ASP A N 1
ATOM 2894 C CA . ASP A 1 344 ? -27.010 4.264 49.597 1.00 43.56 344 ASP A CA 1
ATOM 2895 C C . ASP A 1 344 ? -28.439 4.090 50.144 1.00 43.56 344 ASP A C 1
ATOM 2897 O O . ASP A 1 344 ? -28.599 3.904 51.345 1.00 43.56 344 ASP A O 1
ATOM 2901 N N . CYS A 1 345 ? -29.469 3.958 49.290 1.00 44.69 345 CYS A N 1
ATOM 2902 C CA . CYS A 1 345 ? -30.829 3.629 49.757 1.00 44.69 345 CYS A CA 1
ATOM 2903 C C . CYS A 1 345 ? -30.907 2.288 50.512 1.00 44.69 345 CYS A C 1
ATOM 2905 O O . CYS A 1 345 ? -31.758 2.115 51.386 1.00 44.69 345 CYS A O 1
ATOM 2907 N N . PHE A 1 346 ? -30.035 1.328 50.187 1.00 47.38 346 PHE A N 1
ATOM 2908 C CA . PHE A 1 346 ? -29.996 0.028 50.859 1.00 47.38 346 PHE A CA 1
ATOM 2909 C C . PHE A 1 346 ? -29.311 0.143 52.228 1.00 47.38 346 PHE A C 1
ATOM 2911 O O . PHE A 1 346 ? -29.825 -0.371 53.222 1.00 47.38 346 PHE A O 1
ATOM 2918 N N . TYR A 1 347 ? -28.208 0.896 52.306 1.00 46.31 347 TYR A N 1
ATOM 2919 C CA . TYR A 1 347 ? -27.567 1.250 53.574 1.00 46.31 347 TYR A CA 1
ATOM 2920 C C . TYR A 1 347 ? -28.499 2.050 54.485 1.00 46.31 347 TYR A C 1
ATOM 2922 O O . TYR A 1 347 ? -28.583 1.733 55.669 1.00 46.31 347 TYR A O 1
ATOM 2930 N N . ASP A 1 348 ? -29.256 3.005 53.948 1.00 42.59 348 ASP A N 1
ATOM 2931 C CA . ASP A 1 348 ? -30.222 3.791 54.716 1.00 42.59 348 ASP A CA 1
ATOM 2932 C C . ASP A 1 348 ? -31.355 2.911 55.259 1.00 42.59 348 ASP A C 1
ATOM 2934 O O . ASP A 1 348 ? -31.702 2.999 56.436 1.00 42.59 348 ASP A O 1
ATOM 2938 N N . THR A 1 349 ? -31.867 1.970 54.460 1.00 43.84 349 THR A N 1
ATOM 2939 C CA . THR A 1 349 ? -32.902 1.020 54.908 1.00 43.84 349 THR A CA 1
ATOM 2940 C C . THR A 1 349 ? -32.375 0.076 56.002 1.00 43.84 349 THR A C 1
ATOM 2942 O O . THR A 1 349 ? -33.057 -0.179 57.001 1.00 43.84 349 THR A O 1
ATOM 2945 N N . ILE A 1 350 ? -31.129 -0.399 55.877 1.00 44.31 350 ILE A N 1
ATOM 2946 C CA . ILE A 1 350 ? -30.475 -1.252 56.882 1.00 44.31 350 ILE A CA 1
ATOM 2947 C C . ILE A 1 350 ? -30.172 -0.466 58.166 1.00 44.31 350 ILE A C 1
ATOM 2949 O O . ILE A 1 350 ? -30.433 -0.963 59.265 1.00 44.31 350 ILE A O 1
ATOM 2953 N N . ILE A 1 351 ? -29.671 0.767 58.065 1.00 46.22 351 ILE A N 1
ATOM 2954 C CA . ILE A 1 351 ? -29.389 1.626 59.222 1.00 46.22 351 ILE A CA 1
ATOM 2955 C C . ILE A 1 351 ? -30.688 1.971 59.952 1.00 46.22 351 ILE A C 1
ATOM 2957 O O . ILE A 1 351 ? -30.717 1.856 61.176 1.00 46.22 351 ILE A O 1
ATOM 2961 N N . ILE A 1 352 ? -31.778 2.285 59.244 1.00 38.56 352 ILE A N 1
ATOM 2962 C CA . ILE A 1 352 ? -33.096 2.537 59.853 1.00 38.56 352 ILE A CA 1
ATOM 2963 C C . ILE A 1 352 ? -33.592 1.299 60.617 1.00 38.56 352 ILE A C 1
ATOM 2965 O O . ILE A 1 352 ? -34.053 1.427 61.754 1.00 38.56 352 ILE A O 1
ATOM 2969 N N . SER A 1 353 ? -33.414 0.090 60.071 1.00 38.62 353 SER A N 1
ATOM 2970 C CA . SER A 1 353 ? -33.800 -1.155 60.757 1.00 38.62 353 SER A CA 1
ATOM 2971 C C . SER A 1 353 ? -32.955 -1.458 62.012 1.00 38.62 353 SER A C 1
ATOM 2973 O O . SER A 1 353 ? -33.480 -1.919 63.030 1.00 38.62 353 SER A O 1
ATOM 2975 N N . ASN A 1 354 ? -31.660 -1.114 62.005 1.00 38.50 354 ASN A N 1
ATOM 2976 C CA . ASN A 1 354 ? -30.781 -1.229 63.175 1.00 38.50 354 ASN A CA 1
ATOM 2977 C C . ASN A 1 354 ? -30.996 -0.103 64.204 1.00 38.50 354 ASN A C 1
ATOM 2979 O O . ASN A 1 354 ? -30.827 -0.322 65.408 1.00 38.50 354 ASN A O 1
ATOM 2983 N N . PHE A 1 355 ? -31.411 1.088 63.767 1.00 34.28 355 PHE A N 1
ATOM 2984 C CA . PHE A 1 355 ? -31.742 2.205 64.651 1.00 34.28 355 PHE A CA 1
ATOM 2985 C C . PHE A 1 355 ? -33.066 1.959 65.386 1.00 34.28 355 PHE A C 1
ATOM 2987 O O . PHE A 1 355 ? -33.139 2.188 66.593 1.00 34.28 355 PHE A O 1
ATOM 2994 N N . GLN A 1 356 ? -34.061 1.373 64.707 1.00 34.84 356 GLN A N 1
ATOM 2995 C CA . GLN A 1 356 ? -35.306 0.911 65.335 1.00 34.84 356 GLN A CA 1
ATOM 2996 C C . GLN A 1 356 ? -35.067 -0.196 66.377 1.00 34.84 356 GLN A C 1
ATOM 2998 O O . GLN A 1 356 ? -35.759 -0.244 67.392 1.00 34.84 356 GLN A O 1
ATOM 3003 N N . ARG A 1 357 ? -34.033 -1.037 66.214 1.00 43.34 357 ARG A N 1
ATOM 3004 C CA . ARG A 1 357 ? -33.619 -1.997 67.256 1.00 43.34 357 ARG A CA 1
ATOM 3005 C C . ARG A 1 357 ? -33.000 -1.320 68.481 1.00 43.34 357 ARG A C 1
ATOM 3007 O O . ARG A 1 357 ? -33.312 -1.717 69.601 1.00 43.34 357 ARG A O 1
ATOM 3014 N N . LYS A 1 358 ? -32.168 -0.283 68.312 1.00 36.06 358 LYS A N 1
ATOM 3015 C CA . LYS A 1 358 ? -31.580 0.453 69.452 1.00 36.06 358 LYS A CA 1
ATOM 3016 C C . LYS A 1 358 ? -32.612 1.257 70.243 1.00 36.06 358 LYS A C 1
ATOM 3018 O O . LYS A 1 358 ? -32.472 1.370 71.460 1.00 36.06 358 LYS A O 1
ATOM 3023 N N . THR A 1 359 ? -33.645 1.792 69.593 1.00 32.69 359 THR A N 1
ATOM 3024 C CA . THR A 1 359 ? -34.754 2.446 70.300 1.00 32.69 359 THR A CA 1
ATOM 3025 C C . THR A 1 359 ? -35.680 1.422 70.948 1.00 32.69 359 THR A C 1
ATOM 3027 O O . THR A 1 359 ? -36.010 1.590 72.117 1.00 32.69 359 THR A O 1
ATOM 3030 N N . SER A 1 360 ? -36.003 0.306 70.284 1.00 33.72 360 SER A N 1
ATOM 3031 C CA . SER A 1 360 ? -36.893 -0.709 70.866 1.00 33.72 360 SER A CA 1
ATOM 3032 C C . SER A 1 360 ? -36.284 -1.432 72.077 1.00 33.72 360 SER A C 1
ATOM 3034 O O . SER A 1 360 ? -37.003 -1.660 73.043 1.00 33.72 360 SER A O 1
ATOM 3036 N N . TYR A 1 361 ? -34.968 -1.699 72.103 1.00 32.34 361 TYR A N 1
ATOM 3037 C CA . TYR A 1 361 ? -34.290 -2.250 73.293 1.00 32.34 361 TYR A CA 1
ATOM 3038 C C . TYR A 1 361 ? -34.158 -1.245 74.449 1.00 32.34 361 TYR A C 1
ATOM 3040 O O . TYR A 1 361 ? -34.080 -1.648 75.608 1.00 32.34 361 TYR A O 1
ATOM 3048 N N . ARG A 1 362 ? -34.166 0.069 74.173 1.00 30.09 362 ARG A N 1
ATOM 3049 C CA . ARG A 1 362 ? -34.176 1.099 75.229 1.00 30.09 362 ARG A CA 1
ATOM 3050 C C . ARG A 1 362 ? -35.537 1.255 75.908 1.00 30.09 362 ARG A C 1
ATOM 3052 O O . ARG A 1 362 ? -35.569 1.739 77.036 1.00 30.09 362 ARG A O 1
ATOM 3059 N N . TYR A 1 363 ? -36.628 0.843 75.261 1.00 29.34 363 TYR A N 1
ATOM 3060 C CA . TYR A 1 363 ? -37.966 0.873 75.860 1.00 29.34 363 TYR A CA 1
ATOM 3061 C C . TYR A 1 363 ? -38.346 -0.430 76.579 1.00 29.34 363 TYR A C 1
ATOM 3063 O O . TYR A 1 363 ? -39.154 -0.373 77.501 1.00 29.34 363 TYR A O 1
ATOM 3071 N N . THR A 1 364 ? -37.727 -1.572 76.261 1.00 31.39 364 THR A N 1
ATOM 3072 C CA . THR A 1 364 ? -37.961 -2.837 76.989 1.00 31.39 364 THR A CA 1
ATOM 3073 C C . THR A 1 364 ? -37.070 -3.040 78.216 1.00 31.39 364 THR A C 1
ATOM 3075 O O . THR A 1 364 ? -37.487 -3.725 79.137 1.00 31.39 364 THR A O 1
ATOM 3078 N N . LEU A 1 365 ? -35.912 -2.377 78.324 1.00 28.83 365 LEU A N 1
ATOM 3079 C CA . LEU A 1 365 ? -35.061 -2.421 79.533 1.00 28.83 365 LEU A CA 1
ATOM 3080 C C . LEU A 1 365 ? -35.459 -1.417 80.640 1.00 28.83 365 LEU A C 1
ATOM 3082 O O . LEU A 1 365 ? -34.711 -1.220 81.593 1.00 28.83 365 LEU A O 1
ATOM 3086 N N . LYS A 1 366 ? -36.632 -0.775 80.533 1.00 29.50 366 LYS A N 1
ATOM 3087 C CA . LYS A 1 366 ? -37.251 0.012 81.623 1.00 29.50 366 LYS A CA 1
ATOM 3088 C C . LYS A 1 366 ? -38.492 -0.649 82.239 1.00 29.50 366 LYS A C 1
ATOM 3090 O O . LYS A 1 366 ? -39.105 -0.060 83.122 1.00 29.50 366 LYS A O 1
ATOM 3095 N N . PHE A 1 367 ? -38.833 -1.860 81.805 1.00 32.56 367 PHE A N 1
ATOM 3096 C CA . PHE A 1 367 ? -39.884 -2.689 82.394 1.00 32.56 367 PHE A CA 1
ATOM 3097 C C . PHE A 1 367 ? -39.413 -4.144 82.490 1.00 32.56 367 PHE A C 1
ATOM 3099 O O . PHE A 1 367 ? -39.956 -5.014 81.822 1.00 32.56 367 PHE A O 1
ATOM 3106 N N . THR A 1 368 ? -38.385 -4.376 83.303 1.00 34.12 368 THR A N 1
ATOM 3107 C CA . THR A 1 368 ? -38.120 -5.611 84.066 1.00 34.12 368 THR A CA 1
ATOM 3108 C C . THR A 1 368 ? -37.026 -5.307 85.065 1.00 34.12 368 THR A C 1
ATOM 3110 O O . THR A 1 368 ? -35.966 -4.829 84.595 1.00 34.12 368 THR A O 1
#

pLDDT: mean 71.85, std 13.25, range [28.83, 91.25]